Protein AF-N0BM69-F1 (afdb_monomer_lite)

Structure (mmCIF, N/CA/C/O backbone):
data_AF-N0BM69-F1
#
_entry.id   AF-N0BM69-F1
#
loop_
_atom_site.group_PDB
_atom_site.id
_atom_site.type_symbol
_atom_site.label_atom_id
_atom_site.label_alt_id
_atom_site.label_comp_id
_atom_site.label_asym_id
_atom_site.label_entity_id
_atom_site.label_seq_id
_atom_site.pdbx_PDB_ins_code
_atom_site.Cartn_x
_atom_site.Cartn_y
_atom_site.Cartn_z
_atom_site.occupancy
_atom_site.B_iso_or_equiv
_atom_site.auth_seq_id
_atom_site.auth_comp_id
_atom_site.auth_asym_id
_atom_site.auth_atom_id
_atom_site.pdbx_PDB_model_num
ATOM 1 N N . MET A 1 1 ? -22.302 16.082 3.461 1.00 46.28 1 MET A N 1
ATOM 2 C CA . MET A 1 1 ? -21.601 15.287 2.424 1.00 46.28 1 MET A CA 1
ATOM 3 C C . MET A 1 1 ? -20.296 15.949 1.950 1.00 46.28 1 MET A C 1
ATOM 5 O O . MET A 1 1 ? -19.268 15.285 1.960 1.00 46.28 1 MET A O 1
ATOM 9 N N . LEU A 1 2 ? -20.286 17.261 1.662 1.00 47.53 2 LEU A N 1
ATOM 10 C CA . LEU A 1 2 ? -19.104 18.017 1.189 1.00 47.53 2 LEU A CA 1
ATOM 11 C C . LEU A 1 2 ? -17.868 17.992 2.121 1.00 47.53 2 LEU A C 1
ATOM 13 O O . LEU A 1 2 ? -16.747 17.863 1.638 1.00 47.53 2 LEU A O 1
ATOM 17 N N . LYS A 1 3 ? -18.047 18.055 3.452 1.00 60.53 3 LYS A N 1
ATOM 18 C CA . LYS A 1 3 ? -16.919 18.033 4.413 1.00 60.53 3 LYS A CA 1
ATOM 19 C C . LYS A 1 3 ? -16.132 16.711 4.390 1.00 60.53 3 LYS A C 1
ATOM 21 O O . LYS A 1 3 ? -14.908 16.740 4.411 1.00 60.53 3 LYS A O 1
ATOM 26 N N . LYS A 1 4 ? -16.820 15.566 4.269 1.00 63.66 4 LYS A N 1
ATOM 27 C CA . LYS A 1 4 ? -16.186 14.232 4.239 1.00 63.66 4 LYS A CA 1
ATOM 28 C C . LYS A 1 4 ? -15.329 14.035 2.986 1.00 63.66 4 LYS A C 1
ATOM 30 O O . LYS A 1 4 ? -14.201 13.573 3.086 1.00 63.66 4 LYS A O 1
ATOM 35 N N . HIS A 1 5 ? -15.830 14.478 1.832 1.00 68.31 5 HIS A N 1
ATOM 36 C CA . HIS A 1 5 ? -15.100 14.409 0.563 1.00 68.31 5 HIS A CA 1
ATOM 37 C C . HIS A 1 5 ? -13.816 15.260 0.579 1.00 68.31 5 HIS A C 1
ATOM 39 O O . HIS A 1 5 ? -12.795 14.880 0.011 1.00 68.31 5 HIS A O 1
ATOM 45 N N . ARG A 1 6 ? -13.838 16.396 1.290 1.00 80.19 6 ARG A N 1
ATOM 46 C CA . ARG A 1 6 ? -12.665 17.266 1.450 1.00 80.19 6 ARG A CA 1
ATOM 47 C C . ARG A 1 6 ? -11.566 16.623 2.306 1.00 80.19 6 ARG A C 1
ATOM 49 O O . ARG A 1 6 ? -10.395 16.819 2.001 1.00 80.19 6 ARG A O 1
ATOM 56 N N . ILE A 1 7 ? -11.932 15.844 3.330 1.00 84.62 7 ILE A N 1
ATOM 57 C CA . ILE A 1 7 ? -10.971 15.129 4.191 1.00 84.62 7 ILE A CA 1
ATOM 58 C C . ILE A 1 7 ? -10.270 14.026 3.401 1.00 84.62 7 ILE A C 1
ATOM 60 O O . ILE A 1 7 ? -9.046 14.012 3.343 1.00 84.62 7 ILE A O 1
ATOM 64 N N . THR A 1 8 ? -11.024 13.141 2.744 1.00 84.56 8 THR A N 1
ATOM 65 C CA . THR A 1 8 ? -10.442 11.999 2.016 1.00 84.56 8 THR A CA 1
ATOM 66 C C . THR A 1 8 ? -9.520 12.456 0.893 1.00 84.56 8 THR A C 1
ATOM 68 O O . THR A 1 8 ? -8.449 11.889 0.710 1.00 84.56 8 THR A O 1
ATOM 71 N N . ARG A 1 9 ? -9.882 13.543 0.202 1.00 87.38 9 ARG A N 1
ATOM 72 C CA . ARG A 1 9 ? -9.030 14.153 -0.823 1.00 87.38 9 ARG A CA 1
ATOM 73 C C . ARG A 1 9 ? -7.766 14.777 -0.233 1.00 87.38 9 ARG A C 1
ATOM 75 O O . ARG A 1 9 ? -6.693 14.665 -0.821 1.00 87.38 9 ARG A O 1
ATOM 82 N N . ARG A 1 10 ? -7.862 15.425 0.937 1.00 90.38 10 ARG A N 1
ATO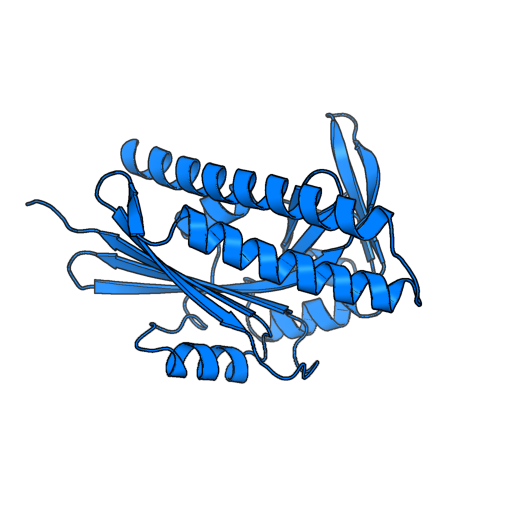M 83 C CA . ARG A 1 10 ? -6.687 15.977 1.628 1.00 90.38 10 ARG A CA 1
ATOM 84 C C . ARG A 1 10 ? -5.745 14.866 2.083 1.00 90.38 10 ARG A C 1
ATOM 86 O O . ARG A 1 10 ? -4.549 14.997 1.867 1.00 90.38 10 ARG A O 1
ATOM 93 N N . LEU A 1 11 ? -6.275 13.772 2.624 1.00 89.19 11 LEU A N 1
ATOM 94 C CA . LEU A 1 11 ? -5.491 12.590 2.989 1.00 89.19 11 LEU A CA 1
ATOM 95 C C . LEU A 1 11 ? -4.804 11.967 1.771 1.00 89.19 11 LEU A C 1
ATOM 97 O O . LEU A 1 11 ? -3.596 11.757 1.802 1.00 89.19 11 LEU A O 1
ATOM 101 N N . GLY A 1 12 ? -5.538 11.760 0.673 1.00 88.81 12 GLY A N 1
ATOM 102 C CA . GLY A 1 12 ? -4.952 11.296 -0.587 1.00 88.81 12 GLY A CA 1
ATOM 103 C C . GLY A 1 12 ? -3.841 12.225 -1.090 1.00 88.81 12 GLY A C 1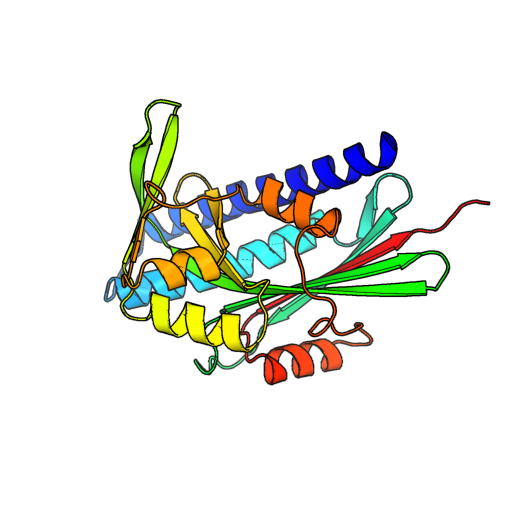
ATOM 104 O O . GLY A 1 12 ? -2.809 11.758 -1.562 1.00 88.81 12 GLY A O 1
ATOM 105 N N . THR A 1 13 ? -3.996 13.540 -0.905 1.00 92.38 13 THR A N 1
ATOM 106 C CA . THR A 1 13 ? -2.950 14.527 -1.226 1.00 92.38 13 THR A CA 1
ATOM 107 C C . THR A 1 13 ? -1.709 14.358 -0.344 1.00 92.38 13 THR A C 1
ATOM 109 O O . THR A 1 13 ? -0.608 14.281 -0.877 1.00 92.38 13 THR A O 1
ATOM 112 N N . ILE A 1 14 ? -1.882 14.249 0.979 1.00 91.88 14 ILE A N 1
ATOM 113 C CA . ILE A 1 14 ? -0.779 14.070 1.941 1.00 91.88 14 ILE A CA 1
ATOM 114 C C . ILE A 1 14 ? 0.024 12.808 1.614 1.00 91.88 14 ILE A C 1
ATOM 116 O O . ILE A 1 14 ? 1.254 12.842 1.582 1.00 91.88 14 ILE A O 1
ATOM 120 N N . VAL A 1 15 ? -0.675 11.704 1.344 1.00 91.19 15 VAL A N 1
ATOM 121 C CA . VAL A 1 15 ? -0.053 10.413 1.037 1.00 91.19 15 VAL A CA 1
ATOM 122 C C . VAL A 1 15 ? 0.638 10.433 -0.332 1.00 91.19 15 VAL A C 1
ATOM 124 O O . VAL A 1 15 ? 1.730 9.884 -0.475 1.00 91.19 15 VAL A O 1
ATOM 127 N N . ARG A 1 16 ? 0.065 11.120 -1.330 1.00 92.50 16 ARG A N 1
ATOM 128 C CA . ARG A 1 16 ? 0.725 11.340 -2.625 1.00 92.50 16 ARG A CA 1
ATOM 129 C C . ARG A 1 16 ? 2.036 12.106 -2.462 1.00 92.50 16 ARG A C 1
ATOM 131 O O . ARG A 1 16 ? 3.065 11.632 -2.928 1.00 92.50 16 ARG A O 1
ATOM 138 N N . GLU A 1 17 ? 2.009 13.241 -1.772 1.00 92.69 17 GLU A N 1
ATOM 139 C CA . GLU A 1 17 ? 3.206 14.061 -1.542 1.00 92.69 17 GLU A CA 1
ATOM 140 C C . GLU A 1 17 ? 4.287 13.281 -0.773 1.00 92.69 17 GLU A C 1
ATOM 142 O O . GLU A 1 17 ? 5.467 13.387 -1.098 1.00 92.69 17 GLU A O 1
ATOM 147 N N . ALA A 1 18 ? 3.892 12.452 0.203 1.00 91.31 18 ALA A N 1
ATOM 148 C CA . ALA A 1 18 ? 4.805 11.544 0.900 1.00 91.31 18 ALA A CA 1
ATOM 149 C C . ALA A 1 18 ? 5.485 10.569 -0.076 1.00 91.31 18 ALA A C 1
ATOM 151 O O . ALA A 1 18 ? 6.696 10.362 -0.019 1.00 91.31 18 ALA A O 1
ATOM 152 N N . SER A 1 19 ? 4.707 9.988 -0.995 1.00 90.19 19 SER A N 1
ATOM 153 C CA . SER A 1 19 ? 5.227 9.034 -1.975 1.00 90.19 19 SER A CA 1
ATOM 154 C C . SER A 1 19 ? 6.179 9.663 -2.987 1.00 90.19 19 SER A C 1
ATOM 156 O O . SER A 1 19 ? 7.220 9.077 -3.272 1.00 90.19 19 SER A O 1
ATOM 158 N N . GLU A 1 20 ? 5.860 10.854 -3.493 1.00 89.75 20 GLU A N 1
ATOM 159 C CA . GLU A 1 20 ? 6.697 11.581 -4.452 1.00 89.75 20 GLU A CA 1
ATOM 160 C C . GLU A 1 20 ? 8.051 11.942 -3.823 1.00 89.75 20 GLU A C 1
ATOM 162 O O . GLU A 1 20 ? 9.095 11.689 -4.426 1.00 89.75 20 GLU A O 1
ATOM 167 N N . GLU A 1 21 ? 8.047 12.437 -2.579 1.00 90.12 21 GLU A N 1
ATOM 168 C CA . GLU A 1 21 ? 9.273 12.769 -1.844 1.00 90.12 21 GLU A CA 1
ATOM 169 C C . GLU A 1 21 ? 10.158 11.535 -1.615 1.00 90.12 21 GLU A C 1
ATOM 171 O O . GLU A 1 21 ? 11.357 11.565 -1.904 1.00 90.12 21 GLU A O 1
ATOM 176 N N . VAL A 1 22 ? 9.581 10.436 -1.115 1.00 91.06 22 VAL A N 1
ATOM 177 C CA . VAL A 1 22 ? 10.335 9.213 -0.794 1.00 91.06 22 VAL A CA 1
ATOM 178 C C . VAL A 1 22 ? 10.926 8.587 -2.046 1.00 91.06 22 VAL A C 1
ATOM 180 O O . VAL A 1 22 ? 12.111 8.258 -2.069 1.00 91.06 22 VAL A O 1
ATOM 183 N N . VAL A 1 23 ? 10.118 8.429 -3.092 1.00 86.12 23 VAL A N 1
ATOM 184 C CA . VAL A 1 23 ? 10.558 7.809 -4.342 1.00 86.12 23 VAL A CA 1
ATOM 185 C C . VAL A 1 23 ? 11.695 8.609 -4.964 1.00 86.12 23 VAL A C 1
ATOM 187 O O . VAL A 1 23 ? 12.718 8.022 -5.319 1.00 86.12 23 VAL A O 1
ATOM 190 N N . GLN A 1 24 ? 11.564 9.935 -5.041 1.00 84.06 24 GLN A N 1
ATOM 191 C CA . GLN A 1 24 ? 12.615 10.788 -5.590 1.00 84.06 24 GLN A CA 1
ATOM 192 C C . GLN A 1 24 ? 13.905 10.671 -4.767 1.00 84.06 24 GLN A C 1
ATOM 194 O O . GLN A 1 24 ? 14.970 10.396 -5.323 1.00 84.06 24 GLN A O 1
ATOM 199 N N . ARG A 1 25 ? 13.799 10.783 -3.436 1.00 88.38 25 ARG A N 1
ATOM 200 C CA . ARG A 1 25 ? 14.937 10.699 -2.509 1.00 88.38 25 ARG A CA 1
ATOM 201 C C . ARG A 1 25 ? 15.691 9.376 -2.632 1.00 88.38 25 ARG A C 1
ATOM 203 O O . ARG A 1 25 ? 16.915 9.376 -2.733 1.00 88.38 25 ARG A O 1
ATOM 210 N N . ILE A 1 26 ? 14.979 8.249 -2.626 1.00 86.25 26 ILE A N 1
ATOM 211 C CA . ILE A 1 26 ? 15.604 6.921 -2.649 1.00 86.25 26 ILE A CA 1
ATOM 212 C C . ILE A 1 26 ? 16.182 6.605 -4.028 1.00 86.25 26 ILE A C 1
ATOM 214 O O . ILE A 1 26 ? 17.310 6.121 -4.116 1.00 86.25 26 ILE A O 1
ATOM 218 N N . LEU A 1 27 ? 15.476 6.926 -5.114 1.00 76.88 27 LEU A N 1
ATOM 219 C CA . LEU A 1 27 ? 16.011 6.697 -6.456 1.00 76.88 27 LEU A CA 1
ATOM 220 C C . LEU A 1 27 ? 17.274 7.526 -6.722 1.00 76.88 27 LEU A C 1
ATOM 222 O O . LEU A 1 27 ? 18.186 7.030 -7.381 1.00 76.88 27 LEU A O 1
ATOM 226 N N . ASP A 1 28 ? 17.369 8.745 -6.190 1.00 78.38 28 ASP A N 1
ATOM 227 C CA . ASP A 1 28 ? 18.571 9.571 -6.333 1.00 78.38 28 ASP A CA 1
ATOM 228 C C . ASP A 1 28 ? 19.767 9.022 -5.544 1.00 78.38 28 ASP A C 1
ATOM 230 O O . ASP A 1 28 ? 20.882 9.015 -6.066 1.00 78.38 28 ASP A O 1
ATOM 234 N N . ILE A 1 29 ? 19.543 8.467 -4.348 1.00 79.69 29 ILE A N 1
ATOM 235 C CA . ILE A 1 29 ? 20.586 7.763 -3.579 1.00 79.69 29 ILE A CA 1
ATOM 236 C C . ILE A 1 29 ? 21.101 6.544 -4.359 1.00 79.69 29 ILE A C 1
ATOM 238 O O . ILE A 1 29 ? 22.309 6.303 -4.436 1.00 79.69 29 ILE A O 1
ATOM 242 N N . TYR A 1 30 ? 20.193 5.783 -4.973 1.00 73.81 30 TYR A N 1
ATOM 243 C CA . TYR A 1 30 ? 20.546 4.547 -5.665 1.00 73.81 30 TYR A CA 1
ATOM 244 C C . TYR A 1 30 ? 21.188 4.764 -7.038 1.00 73.81 30 TYR A C 1
ATOM 246 O O . TYR A 1 30 ? 22.002 3.934 -7.437 1.00 73.81 30 TYR A O 1
ATOM 254 N N . LYS A 1 31 ? 20.950 5.890 -7.728 1.00 65.81 31 LYS A N 1
ATOM 255 C CA . LYS A 1 31 ? 21.662 6.239 -8.979 1.00 65.81 31 LYS A CA 1
ATOM 256 C C . LYS A 1 31 ? 23.193 6.268 -8.830 1.00 65.81 31 LYS A C 1
ATOM 258 O O . LYS A 1 31 ? 23.885 6.157 -9.837 1.00 65.81 31 LYS A O 1
ATOM 263 N N . GLY A 1 32 ? 23.722 6.388 -7.608 1.00 54.72 32 GLY A N 1
ATOM 264 C CA . GLY A 1 32 ? 25.162 6.442 -7.341 1.00 54.72 32 GLY A CA 1
ATOM 265 C C . GLY A 1 32 ? 25.854 5.120 -6.972 1.00 54.72 32 GLY A C 1
ATOM 266 O O . GLY A 1 32 ? 27.079 5.099 -6.978 1.00 54.72 32 GLY A O 1
ATOM 267 N N . ASN A 1 33 ? 25.133 4.035 -6.636 1.00 52.69 33 ASN A N 1
ATOM 268 C CA . ASN A 1 33 ? 25.721 2.916 -5.863 1.00 52.69 33 ASN A CA 1
ATOM 269 C C . ASN A 1 33 ? 25.278 1.485 -6.250 1.00 52.69 33 ASN A C 1
ATOM 271 O O . ASN A 1 33 ? 25.363 0.563 -5.439 1.00 52.69 33 ASN A O 1
ATOM 275 N N . ILE A 1 34 ? 24.832 1.240 -7.483 1.00 53.09 34 ILE A N 1
ATOM 276 C CA . ILE A 1 34 ? 24.290 -0.081 -7.848 1.00 53.09 34 ILE A CA 1
ATOM 277 C C . ILE A 1 34 ? 25.402 -1.121 -8.102 1.00 53.09 34 ILE A C 1
ATOM 279 O O . ILE A 1 34 ? 26.142 -1.027 -9.081 1.00 53.09 34 ILE A O 1
ATOM 283 N N . ARG A 1 35 ? 25.488 -2.159 -7.254 1.00 50.12 35 ARG A N 1
ATOM 284 C CA . ARG A 1 35 ? 26.274 -3.391 -7.484 1.00 50.12 35 ARG A CA 1
ATOM 285 C C . ARG A 1 35 ? 25.429 -4.623 -7.140 1.00 50.12 35 ARG A C 1
ATOM 287 O O . ARG A 1 35 ? 24.952 -4.730 -6.018 1.00 50.12 35 ARG A O 1
ATOM 294 N N . GLY A 1 36 ? 25.262 -5.560 -8.077 1.00 59.12 36 GLY A N 1
ATOM 295 C CA . GLY A 1 36 ? 24.480 -6.791 -7.875 1.00 59.12 36 GLY A CA 1
ATOM 296 C C . GLY A 1 36 ? 23.757 -7.264 -9.142 1.00 59.12 36 GLY A C 1
ATOM 297 O O . GLY A 1 36 ? 23.893 -6.648 -10.198 1.00 59.12 36 GLY A O 1
ATOM 298 N N . ARG A 1 37 ? 22.988 -8.359 -9.045 1.00 58.56 37 ARG A N 1
ATOM 299 C CA . ARG A 1 37 ? 22.055 -8.778 -10.107 1.00 58.56 37 ARG A CA 1
ATOM 300 C C . ARG A 1 37 ? 20.818 -7.884 -10.080 1.00 58.56 37 ARG A C 1
ATOM 302 O O . ARG A 1 37 ? 20.330 -7.554 -9.003 1.00 58.56 37 ARG A O 1
ATOM 309 N N . GLU A 1 38 ? 20.307 -7.522 -11.253 1.00 64.56 38 GLU A N 1
ATOM 310 C CA . GLU A 1 38 ? 19.189 -6.577 -11.412 1.00 64.56 38 GLU A CA 1
ATOM 311 C C . GLU A 1 38 ? 17.957 -6.963 -10.574 1.00 64.56 38 GLU A C 1
ATOM 313 O O . GLU A 1 38 ? 17.371 -6.100 -9.923 1.00 64.56 38 GLU A O 1
ATOM 318 N N . GLU A 1 39 ? 17.620 -8.256 -10.501 1.00 65.31 39 GLU A N 1
ATOM 319 C CA . GLU A 1 39 ? 16.512 -8.771 -9.676 1.00 65.31 39 GLU A CA 1
ATOM 320 C C . GLU A 1 39 ? 16.720 -8.500 -8.172 1.00 65.31 39 GLU A C 1
ATOM 322 O O . GLU A 1 39 ? 15.800 -8.047 -7.489 1.00 65.31 39 GLU A O 1
ATOM 327 N N . ASP A 1 40 ? 17.934 -8.728 -7.660 1.00 66.81 40 ASP A N 1
ATOM 328 C CA . ASP A 1 40 ? 18.264 -8.565 -6.238 1.00 66.81 40 ASP A CA 1
ATOM 329 C C . ASP A 1 40 ? 18.263 -7.079 -5.840 1.00 66.81 40 ASP A C 1
ATOM 331 O O . ASP A 1 40 ? 17.725 -6.705 -4.797 1.00 66.81 40 ASP A O 1
ATOM 335 N N . ILE A 1 41 ? 18.795 -6.216 -6.712 1.00 71.44 41 ILE A N 1
ATOM 336 C CA . ILE A 1 41 ? 18.785 -4.756 -6.536 1.00 71.44 41 ILE A CA 1
ATOM 337 C C . ILE A 1 41 ? 17.351 -4.225 -6.542 1.00 71.44 41 ILE A C 1
ATOM 339 O O . ILE A 1 41 ? 16.991 -3.403 -5.704 1.00 71.44 41 ILE A O 1
ATOM 343 N N . THR A 1 42 ? 16.522 -4.700 -7.472 1.00 79.44 42 THR A N 1
ATOM 344 C CA . THR A 1 42 ? 15.120 -4.282 -7.614 1.00 79.44 42 THR A CA 1
ATOM 345 C C . THR A 1 42 ? 14.312 -4.656 -6.372 1.00 79.44 42 THR A C 1
ATOM 347 O O . THR A 1 42 ? 13.526 -3.843 -5.885 1.00 79.44 42 THR A O 1
ATOM 350 N N . ALA A 1 43 ? 14.532 -5.852 -5.819 1.00 79.25 43 ALA A N 1
ATOM 351 C CA . ALA A 1 43 ? 13.877 -6.294 -4.590 1.00 79.25 43 ALA A CA 1
ATOM 352 C C . ALA A 1 43 ? 14.308 -5.463 -3.369 1.00 79.25 43 ALA A C 1
ATOM 354 O O . ALA A 1 43 ? 13.453 -4.987 -2.622 1.00 79.25 43 ALA A O 1
ATOM 355 N N . GLN A 1 44 ? 15.614 -5.233 -3.195 1.00 81.00 44 GLN A N 1
ATOM 356 C CA . GLN A 1 44 ? 16.137 -4.391 -2.112 1.00 81.00 44 GLN A CA 1
ATOM 357 C C . GLN A 1 44 ? 15.605 -2.960 -2.208 1.00 81.00 44 GLN A C 1
ATOM 359 O O . GLN A 1 44 ? 15.078 -2.430 -1.235 1.00 81.00 44 GLN A O 1
ATOM 364 N N . LEU A 1 45 ? 15.659 -2.365 -3.400 1.00 85.12 45 LEU A N 1
ATOM 365 C CA . LEU A 1 45 ? 15.143 -1.025 -3.656 1.00 85.12 45 LEU A CA 1
ATOM 366 C C . LEU A 1 45 ? 13.638 -0.929 -3.372 1.00 85.12 45 LEU A C 1
ATOM 368 O O . LEU A 1 45 ? 13.191 0.038 -2.760 1.00 85.12 45 LEU A O 1
ATOM 372 N N . GLY A 1 46 ? 12.855 -1.934 -3.772 1.00 86.25 46 GLY A N 1
ATOM 373 C CA . GLY A 1 46 ? 11.431 -2.007 -3.447 1.00 86.25 46 GLY A CA 1
ATOM 374 C C . GLY A 1 46 ? 11.176 -2.039 -1.938 1.00 86.25 46 GLY A C 1
ATOM 375 O O . GLY A 1 46 ? 10.325 -1.302 -1.438 1.00 86.25 46 GLY A O 1
ATOM 376 N N . SER A 1 47 ? 11.948 -2.835 -1.197 1.00 87.50 47 SER A N 1
ATOM 377 C CA . SER A 1 47 ? 11.860 -2.905 0.267 1.00 87.50 47 SER A CA 1
ATOM 378 C C . SER A 1 47 ? 12.197 -1.560 0.922 1.00 87.50 47 SER A C 1
ATOM 380 O O . SER A 1 47 ? 11.409 -1.050 1.717 1.00 87.50 47 SER A O 1
ATOM 382 N N . GLU A 1 48 ? 13.301 -0.923 0.518 1.00 88.88 48 GLU A N 1
ATOM 383 C CA . GLU A 1 48 ? 13.726 0.388 1.032 1.00 88.88 48 GLU A CA 1
ATOM 384 C C . GLU A 1 48 ? 12.692 1.486 0.756 1.00 88.88 48 GLU A C 1
ATOM 386 O O . GLU A 1 48 ? 12.324 2.236 1.663 1.00 88.88 48 GLU A O 1
ATOM 391 N N . ILE A 1 49 ? 12.154 1.554 -0.469 1.00 90.88 49 ILE A N 1
ATOM 392 C CA . ILE A 1 49 ? 11.074 2.496 -0.800 1.00 90.88 49 ILE A CA 1
ATOM 393 C C . ILE A 1 49 ? 9.859 2.235 0.095 1.00 90.88 49 ILE A C 1
ATOM 395 O O . ILE A 1 49 ? 9.305 3.185 0.641 1.00 90.88 49 ILE A O 1
ATOM 399 N N . THR A 1 50 ? 9.465 0.973 0.288 1.00 92.06 50 THR A N 1
ATOM 400 C CA . THR A 1 50 ? 8.314 0.609 1.134 1.00 92.06 50 THR A CA 1
ATOM 401 C C . THR A 1 50 ? 8.504 1.082 2.574 1.00 92.06 50 THR A C 1
ATOM 403 O O . THR A 1 50 ? 7.601 1.696 3.139 1.00 92.06 50 THR A O 1
ATOM 406 N N . ILE A 1 51 ? 9.676 0.825 3.163 1.00 90.94 51 ILE A N 1
ATOM 407 C CA . ILE A 1 51 ? 10.001 1.198 4.547 1.00 90.94 51 ILE A CA 1
ATOM 408 C C . ILE A 1 51 ? 9.944 2.717 4.711 1.00 90.94 51 ILE A C 1
ATOM 410 O O . ILE A 1 51 ? 9.232 3.227 5.576 1.00 90.94 51 ILE A O 1
ATOM 414 N N . HIS A 1 52 ? 10.630 3.453 3.842 1.00 92.50 52 HIS A N 1
ATOM 415 C CA . HIS A 1 52 ? 10.640 4.909 3.927 1.00 92.50 52 HIS A CA 1
ATOM 416 C C . HIS A 1 52 ? 9.276 5.530 3.621 1.00 92.50 52 HIS A C 1
ATOM 418 O O . HIS A 1 52 ? 8.939 6.571 4.181 1.00 92.50 52 HIS A O 1
ATOM 424 N N . LEU A 1 53 ? 8.470 4.892 2.772 1.00 94.25 53 LEU A N 1
ATOM 425 C CA . LEU A 1 53 ? 7.115 5.331 2.466 1.00 94.25 53 LEU A CA 1
ATOM 426 C C . LEU A 1 53 ? 6.212 5.241 3.695 1.00 94.25 53 LEU A C 1
ATOM 428 O O . LEU A 1 53 ? 5.539 6.216 4.023 1.00 94.25 53 LEU A O 1
ATOM 432 N N . ILE A 1 54 ? 6.199 4.101 4.394 1.00 94.00 54 ILE A N 1
ATOM 433 C CA . ILE A 1 54 ? 5.356 3.943 5.589 1.00 94.00 54 ILE A CA 1
ATOM 434 C C . ILE A 1 54 ? 5.815 4.857 6.732 1.00 94.00 54 ILE A C 1
ATOM 436 O O . ILE A 1 54 ? 4.977 5.365 7.478 1.00 94.00 54 ILE A O 1
ATOM 440 N N . GLU A 1 55 ? 7.120 5.112 6.847 1.00 94.38 55 GLU A N 1
ATOM 441 C CA . GLU A 1 55 ? 7.682 6.066 7.806 1.00 94.38 55 GLU A CA 1
ATOM 442 C C . GLU A 1 55 ? 7.268 7.504 7.487 1.00 94.38 55 GLU A C 1
ATOM 444 O O . GLU A 1 55 ? 6.850 8.230 8.388 1.00 94.38 55 GLU A O 1
ATOM 449 N N . GLU A 1 56 ? 7.323 7.913 6.217 1.00 95.50 56 GLU A N 1
ATOM 450 C CA . GLU A 1 56 ? 6.933 9.266 5.809 1.00 95.50 56 GLU A CA 1
ATOM 451 C C . GLU A 1 56 ? 5.416 9.477 5.934 1.00 95.50 56 GLU A C 1
ATOM 453 O O . GLU A 1 56 ? 4.979 10.531 6.394 1.00 95.50 56 GLU A O 1
ATOM 458 N N . ILE A 1 57 ? 4.600 8.462 5.621 1.00 95.50 57 ILE A N 1
ATOM 459 C CA . ILE A 1 57 ? 3.152 8.499 5.881 1.00 95.50 57 ILE A CA 1
ATOM 460 C C . ILE A 1 57 ? 2.888 8.649 7.382 1.00 95.50 57 ILE A C 1
ATOM 462 O O . ILE A 1 57 ? 2.096 9.508 7.769 1.00 95.50 57 ILE A O 1
ATOM 466 N N . LYS A 1 58 ? 3.558 7.858 8.234 1.00 95.56 58 LYS A N 1
ATOM 467 C CA . LYS A 1 58 ? 3.442 7.987 9.694 1.00 95.56 58 LYS A CA 1
ATOM 468 C C . LYS A 1 58 ? 3.824 9.393 10.141 1.00 95.56 58 LYS A C 1
ATOM 470 O O . LYS A 1 58 ? 3.033 10.039 10.810 1.00 95.56 58 LYS A O 1
ATOM 475 N N . LYS A 1 59 ? 4.981 9.902 9.725 1.00 96.06 59 LYS A N 1
ATOM 476 C CA . LYS A 1 59 ? 5.457 11.248 10.079 1.00 96.06 59 LYS A CA 1
ATOM 477 C C . LYS A 1 59 ? 4.463 12.355 9.715 1.00 96.06 59 LYS A C 1
ATOM 479 O O . LYS A 1 59 ? 4.383 13.343 10.433 1.00 96.06 59 LYS A O 1
ATOM 484 N N . ARG A 1 60 ? 3.730 12.205 8.609 1.00 95.19 60 ARG A N 1
ATOM 485 C CA . ARG A 1 60 ? 2.789 13.217 8.104 1.00 95.19 60 ARG A CA 1
ATOM 486 C C . ARG A 1 60 ? 1.358 13.081 8.619 1.00 95.19 60 ARG A C 1
ATOM 488 O O . ARG A 1 60 ? 0.581 14.001 8.397 1.00 95.19 60 ARG A O 1
ATOM 495 N N . LEU A 1 61 ? 0.982 11.947 9.208 1.00 94.31 61 LEU A N 1
ATOM 496 C CA . LEU A 1 61 ? -0.393 11.683 9.653 1.00 94.31 61 LEU A CA 1
ATOM 497 C C . LEU A 1 61 ? -0.512 11.389 11.152 1.00 94.31 61 LEU A C 1
ATOM 499 O O . LEU A 1 61 ? -1.592 11.562 11.706 1.00 94.31 61 LEU A O 1
ATOM 503 N N . ASP A 1 62 ? 0.539 10.907 11.812 1.00 96.19 62 ASP A N 1
ATOM 504 C CA . ASP A 1 62 ? 0.484 10.535 13.227 1.00 96.19 62 ASP A CA 1
ATOM 505 C C . ASP A 1 62 ? 0.287 11.773 14.110 1.00 96.19 62 ASP A C 1
ATOM 507 O O . ASP A 1 62 ? 1.104 12.691 14.104 1.00 96.19 62 ASP A O 1
ATOM 511 N N . GLY A 1 63 ? -0.809 11.802 14.865 1.00 93.44 63 GLY A N 1
ATOM 512 C CA . GLY A 1 63 ? -1.203 12.934 15.699 1.00 93.44 63 GLY A CA 1
ATOM 513 C C . GLY A 1 63 ? -1.943 14.052 14.959 1.00 93.44 63 GLY A C 1
ATOM 514 O O . GLY A 1 63 ? -2.425 14.969 15.622 1.00 93.44 63 GLY A O 1
ATOM 515 N N . GLU A 1 64 ? -2.083 13.978 13.633 1.00 93.88 64 GLU A N 1
ATOM 516 C CA . GLU A 1 64 ? -2.795 14.996 12.857 1.00 93.88 64 GLU A CA 1
ATOM 517 C C . GLU A 1 64 ? -4.297 14.995 13.153 1.00 93.88 64 GLU A C 1
ATOM 519 O O . GLU A 1 64 ? -4.927 13.948 13.338 1.00 93.88 64 GLU A O 1
ATOM 524 N N . GLU A 1 65 ? -4.895 16.185 13.126 1.00 92.38 65 GLU A N 1
ATOM 525 C CA . GLU A 1 65 ? -6.336 16.364 13.259 1.00 92.38 65 GLU A CA 1
ATOM 526 C C . GLU A 1 65 ? -6.896 17.134 12.063 1.00 92.38 65 GLU A C 1
ATOM 528 O O . GLU A 1 65 ? -6.570 18.296 11.822 1.00 92.38 65 GLU A O 1
ATOM 533 N N . LEU A 1 66 ? -7.784 16.490 11.304 1.00 89.75 66 LEU A N 1
ATOM 534 C CA . LEU A 1 66 ? -8.394 17.073 10.112 1.00 89.75 66 LEU A CA 1
ATOM 535 C C . LEU A 1 66 ? -9.914 17.078 10.251 1.00 89.75 66 LEU A C 1
ATOM 537 O O . LEU A 1 66 ? -10.564 16.040 10.140 1.00 89.75 66 LEU A O 1
ATOM 541 N N . ASN A 1 67 ? -10.493 18.272 10.423 1.00 85.44 67 ASN A N 1
ATOM 542 C CA . ASN A 1 67 ? -11.943 18.483 10.528 1.00 85.44 67 ASN A CA 1
ATOM 543 C C . ASN A 1 67 ? -12.619 17.567 11.578 1.00 85.44 67 ASN A C 1
ATOM 545 O O . ASN A 1 67 ? -13.647 16.953 11.277 1.00 85.44 67 ASN A O 1
ATOM 549 N N . GLY A 1 68 ? -12.036 17.458 12.777 1.00 86.81 68 GLY A N 1
ATOM 550 C CA . GLY A 1 68 ? -12.563 16.640 13.881 1.00 86.81 68 GLY A CA 1
ATOM 551 C C . GLY A 1 68 ? -12.272 15.138 13.765 1.00 86.81 68 GLY A C 1
ATOM 552 O O . GLY A 1 68 ? -12.835 14.335 14.511 1.00 86.81 68 GLY A O 1
ATOM 553 N N . VAL A 1 69 ? -11.418 14.737 12.817 1.00 90.69 69 VAL A N 1
ATOM 554 C CA . VAL A 1 69 ? -10.886 13.374 12.724 1.00 90.69 69 VAL A CA 1
ATOM 555 C C . VAL A 1 69 ? -9.436 13.393 13.173 1.00 90.69 69 VAL A C 1
ATOM 557 O O . VAL A 1 69 ? -8.599 13.990 12.497 1.00 90.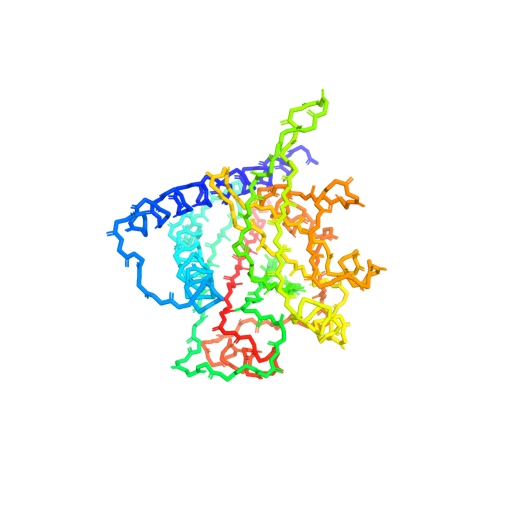69 69 VAL A O 1
ATOM 560 N N . LYS A 1 70 ? -9.146 12.729 14.292 1.00 94.12 70 LYS A N 1
ATOM 561 C CA . LYS A 1 70 ? -7.781 12.528 14.777 1.00 94.12 70 LYS A CA 1
ATOM 562 C C . LYS A 1 70 ? -7.197 11.254 14.177 1.00 94.12 70 LYS A C 1
ATOM 564 O O . LYS A 1 70 ? -7.861 10.214 14.199 1.00 94.12 70 LYS A O 1
ATOM 569 N N . PHE A 1 71 ? -5.966 11.329 13.693 1.00 94.81 71 PHE A N 1
ATOM 570 C CA . PHE A 1 71 ? -5.227 10.196 13.155 1.00 94.81 71 PHE A CA 1
ATOM 571 C C . PHE A 1 71 ? -4.117 9.772 14.119 1.00 94.81 71 PHE A C 1
ATOM 573 O O . PHE A 1 71 ? -3.340 10.597 14.585 1.00 94.81 71 PHE A O 1
ATOM 580 N N . ASP A 1 72 ? -4.041 8.479 14.417 1.00 95.50 72 ASP A N 1
ATOM 581 C CA . ASP A 1 72 ? -2.901 7.858 15.095 1.00 95.50 72 ASP A CA 1
ATOM 582 C C . ASP A 1 72 ? -2.355 6.765 14.164 1.00 95.50 72 ASP A C 1
ATOM 584 O O . ASP A 1 72 ? -3.119 5.933 13.661 1.00 95.50 72 ASP A O 1
ATOM 588 N N . VAL A 1 73 ? -1.051 6.766 13.888 1.00 95.12 73 VAL A N 1
ATOM 589 C CA . VAL A 1 73 ? -0.435 5.868 12.899 1.00 95.12 73 VAL A CA 1
ATOM 590 C C . VAL A 1 73 ? 0.637 5.004 13.546 1.00 95.12 73 VAL A C 1
ATOM 592 O O . VAL A 1 73 ? 1.586 5.488 14.160 1.00 95.12 73 VAL A O 1
ATOM 595 N N . TYR A 1 74 ? 0.540 3.695 13.350 1.00 93.81 74 TYR A N 1
ATOM 596 C CA . TYR A 1 74 ? 1.493 2.713 13.858 1.00 93.81 74 TYR A CA 1
ATOM 597 C C . TYR A 1 74 ? 2.089 1.924 12.699 1.00 93.81 74 TYR A C 1
ATOM 599 O O . TYR A 1 74 ? 1.424 1.658 11.700 1.00 93.81 74 TYR A O 1
ATOM 607 N N . THR A 1 75 ? 3.353 1.540 12.831 1.00 92.50 75 THR A N 1
ATOM 608 C CA . THR A 1 75 ? 4.042 0.721 11.835 1.00 92.50 75 THR A CA 1
ATOM 609 C C . THR A 1 75 ? 4.653 -0.502 12.499 1.00 92.50 75 THR A C 1
ATOM 611 O O . THR A 1 75 ? 5.060 -0.466 13.662 1.00 92.50 75 THR A O 1
ATOM 614 N N . TYR A 1 76 ? 4.710 -1.602 11.756 1.00 89.88 76 TYR A N 1
ATOM 615 C CA . TYR A 1 76 ? 5.426 -2.809 12.150 1.00 89.88 76 TYR A CA 1
ATOM 616 C C . TYR A 1 76 ? 6.310 -3.276 10.998 1.00 89.88 76 TYR A C 1
ATOM 618 O O . TYR A 1 76 ? 5.887 -3.256 9.843 1.00 89.88 76 TYR A O 1
ATOM 626 N N . LYS A 1 77 ? 7.523 -3.723 11.332 1.00 87.19 77 LYS A N 1
ATOM 627 C CA . LYS A 1 77 ? 8.482 -4.327 10.405 1.00 87.19 77 LYS A CA 1
ATOM 628 C C . LYS A 1 77 ? 8.968 -5.654 10.982 1.00 87.19 77 LYS A C 1
ATOM 630 O O . LYS A 1 77 ? 9.526 -5.683 12.085 1.00 87.19 77 LYS A O 1
ATOM 635 N N . LYS A 1 78 ? 8.796 -6.746 10.236 1.00 79.69 78 LYS A N 1
ATOM 636 C CA . LYS A 1 78 ? 9.318 -8.067 10.611 1.00 79.69 78 LYS A CA 1
ATOM 637 C C . LYS A 1 78 ? 10.850 -8.047 10.517 1.00 79.69 78 LYS A C 1
ATOM 639 O O . LYS A 1 78 ? 11.424 -7.581 9.539 1.00 79.69 78 LYS A O 1
ATOM 644 N N . LYS A 1 79 ? 11.535 -8.547 11.553 1.00 67.31 79 LYS A N 1
ATOM 645 C CA . LYS A 1 79 ? 13.014 -8.525 11.644 1.00 67.31 79 LYS A CA 1
ATOM 646 C C . LYS A 1 79 ? 13.721 -9.585 10.786 1.00 67.31 79 LYS A C 1
ATOM 648 O O . LYS A 1 79 ? 14.927 -9.482 10.590 1.00 67.31 79 LYS A O 1
ATOM 653 N N . LYS A 1 80 ? 13.008 -10.614 10.319 1.00 58.38 80 LYS A N 1
ATOM 654 C CA . LYS A 1 80 ? 13.537 -11.684 9.461 1.00 58.38 80 LYS A CA 1
ATOM 655 C C . LYS A 1 80 ? 12.630 -11.841 8.243 1.00 58.38 80 LYS A C 1
ATOM 657 O O . LYS A 1 80 ? 11.447 -12.132 8.415 1.00 58.38 80 LYS A O 1
ATOM 662 N N . GLU A 1 81 ? 13.193 -11.648 7.052 1.00 52.34 81 GLU A N 1
ATOM 663 C CA . GLU A 1 81 ? 12.526 -11.934 5.781 1.00 52.34 81 GLU A CA 1
ATOM 664 C C . GLU A 1 81 ? 12.302 -13.445 5.657 1.00 52.34 81 GLU A C 1
ATOM 666 O O . GLU A 1 81 ? 13.229 -14.213 5.411 1.00 52.34 81 GLU A O 1
ATOM 671 N N . GLU A 1 82 ? 11.060 -13.885 5.815 1.00 43.78 82 GLU A N 1
ATOM 672 C CA . GLU A 1 82 ? 10.625 -15.182 5.307 1.00 43.78 82 GLU A CA 1
ATOM 673 C C . GLU A 1 82 ? 9.707 -14.905 4.123 1.00 43.78 82 GLU A C 1
ATOM 675 O O . GLU A 1 82 ? 8.613 -14.375 4.302 1.00 43.78 82 GLU A O 1
ATOM 680 N N . LYS A 1 83 ? 10.150 -15.259 2.909 1.00 51.66 83 LYS A N 1
ATOM 681 C CA . LYS A 1 83 ? 9.410 -15.093 1.643 1.00 51.66 83 LYS A CA 1
ATOM 682 C C . LYS A 1 83 ? 8.222 -16.065 1.532 1.00 51.66 83 LYS A C 1
ATOM 684 O O . LYS A 1 83 ? 8.132 -16.835 0.578 1.00 51.66 83 LYS A O 1
ATOM 689 N N . LEU A 1 84 ? 7.348 -16.112 2.537 1.00 51.72 84 LEU A N 1
ATOM 690 C CA . LEU A 1 84 ? 6.240 -17.069 2.577 1.00 51.72 84 LEU A CA 1
ATOM 691 C C . LEU A 1 84 ? 4.950 -16.527 1.946 1.00 51.72 84 LEU A C 1
ATOM 693 O O . LEU A 1 84 ? 4.143 -17.339 1.493 1.00 51.72 84 LEU A O 1
ATOM 697 N N . THR A 1 85 ? 4.754 -15.208 1.857 1.00 54.06 85 THR A N 1
ATOM 698 C CA . THR A 1 85 ? 3.630 -14.601 1.118 1.00 54.06 85 THR A CA 1
ATOM 699 C C . THR A 1 85 ? 4.102 -13.757 -0.043 1.00 54.06 85 THR A C 1
ATOM 701 O O . THR A 1 85 ? 5.185 -13.183 -0.026 1.00 54.06 85 THR A O 1
ATOM 704 N N . GLY A 1 86 ? 3.261 -13.684 -1.071 1.00 59.25 86 GLY A N 1
ATOM 705 C CA . GLY A 1 86 ? 3.485 -12.831 -2.231 1.00 59.25 86 GLY A CA 1
ATOM 706 C C . GLY A 1 86 ? 3.188 -11.350 -1.998 1.00 59.25 86 GLY A C 1
ATOM 707 O O . GLY A 1 86 ? 2.972 -10.671 -2.990 1.00 59.25 86 GLY A O 1
ATOM 708 N N . ALA A 1 87 ? 3.121 -10.901 -0.738 1.00 77.88 87 ALA A N 1
ATOM 709 C CA . ALA A 1 87 ? 2.886 -9.521 -0.317 1.00 77.88 87 ALA A CA 1
ATOM 710 C C . ALA A 1 87 ? 4.006 -9.058 0.623 1.00 77.88 87 ALA A C 1
ATOM 712 O O . ALA A 1 87 ? 4.404 -9.793 1.532 1.00 77.88 87 ALA A O 1
ATOM 713 N N . ASP A 1 88 ? 4.427 -7.806 0.458 1.00 86.81 88 ASP A N 1
ATOM 714 C CA . ASP A 1 88 ? 5.466 -7.159 1.265 1.00 86.81 88 ASP A CA 1
ATOM 715 C C . ASP A 1 88 ? 4.889 -6.209 2.320 1.00 86.81 88 ASP A C 1
ATOM 717 O O . ASP A 1 88 ? 5.552 -5.893 3.313 1.00 86.81 88 ASP A O 1
ATOM 721 N N . LEU A 1 89 ? 3.659 -5.743 2.105 1.00 93.56 89 LEU A N 1
ATOM 722 C CA . LEU A 1 89 ? 2.996 -4.723 2.900 1.00 93.56 89 LEU A CA 1
ATOM 723 C C . LEU A 1 89 ? 1.530 -5.095 3.121 1.00 93.56 89 LEU A C 1
ATOM 725 O O . LEU A 1 89 ? 0.846 -5.542 2.204 1.00 93.56 89 LEU A O 1
ATOM 729 N N . ALA A 1 90 ? 1.027 -4.812 4.315 1.00 95.25 90 ALA A N 1
ATOM 730 C CA . ALA A 1 90 ? -0.399 -4.690 4.569 1.00 95.25 90 ALA A CA 1
ATOM 731 C C . ALA A 1 90 ? -0.731 -3.285 5.077 1.00 95.25 90 ALA A C 1
ATOM 733 O O . ALA A 1 90 ? -0.042 -2.747 5.948 1.00 95.25 90 ALA A O 1
ATOM 734 N N . GLY A 1 91 ? -1.795 -2.692 4.541 1.00 96.31 91 GLY A N 1
ATOM 735 C CA . GLY A 1 91 ? -2.363 -1.456 5.070 1.00 96.31 91 GLY A CA 1
ATOM 736 C C . GLY A 1 91 ? -3.648 -1.757 5.819 1.00 96.31 91 GLY A C 1
ATOM 737 O O . GLY A 1 91 ? -4.525 -2.424 5.283 1.00 96.31 91 GLY A O 1
ATOM 738 N N . VAL A 1 92 ? -3.767 -1.263 7.048 1.00 96.62 92 VAL A N 1
ATOM 739 C CA . VAL A 1 92 ? -4.938 -1.450 7.908 1.00 96.62 92 VAL A CA 1
ATOM 740 C C . VAL A 1 92 ? -5.483 -0.085 8.303 1.00 96.62 92 VAL A C 1
ATOM 742 O O . VAL A 1 92 ? -4.734 0.793 8.730 1.00 96.62 92 VAL A O 1
ATOM 745 N N . LEU A 1 93 ? -6.793 0.094 8.170 1.00 96.38 93 LEU A N 1
ATOM 746 C CA . LEU A 1 93 ? -7.508 1.286 8.607 1.00 96.38 93 LEU A CA 1
ATOM 747 C C . LEU A 1 93 ? -8.564 0.894 9.636 1.00 96.38 93 LEU A C 1
ATOM 749 O O . LEU A 1 93 ? -9.535 0.224 9.290 1.00 96.38 93 LEU A O 1
ATOM 753 N N . GLU A 1 94 ? -8.394 1.350 10.875 1.00 95.81 94 GLU A N 1
ATOM 754 C CA . GLU A 1 94 ? -9.433 1.338 11.908 1.00 95.81 94 GLU A CA 1
ATOM 755 C C . GLU A 1 94 ? -10.113 2.701 11.954 1.00 95.81 94 GLU A C 1
ATOM 757 O O . GLU A 1 94 ? -9.460 3.739 12.024 1.00 95.81 94 GLU A O 1
ATOM 762 N N . ILE A 1 95 ? -11.438 2.695 11.946 1.00 93.31 95 ILE A N 1
ATOM 763 C CA . ILE A 1 95 ? -12.265 3.880 12.118 1.00 93.31 95 ILE A CA 1
ATOM 764 C C . ILE A 1 95 ? -13.054 3.695 13.409 1.00 93.31 95 ILE A C 1
ATOM 766 O O . ILE A 1 95 ? -13.820 2.739 13.549 1.00 93.31 95 ILE A O 1
ATOM 770 N N . GLU A 1 96 ? -12.876 4.621 14.343 1.00 93.38 96 GLU A N 1
ATOM 771 C CA . GLU A 1 96 ? -13.609 4.681 15.601 1.00 93.38 96 GLU A CA 1
ATOM 772 C C . GLU A 1 96 ? -14.565 5.878 15.576 1.00 93.38 96 GLU A C 1
ATOM 774 O O . GLU A 1 96 ? -14.137 7.026 15.461 1.00 93.38 96 GLU A O 1
ATOM 779 N N . VAL A 1 97 ? -15.868 5.615 15.684 1.00 91.31 97 VAL A N 1
ATOM 780 C CA . VAL A 1 97 ? -16.916 6.645 15.723 1.00 91.31 97 VAL A CA 1
ATOM 781 C C . VAL A 1 97 ? -17.782 6.416 16.948 1.00 91.31 97 VAL A C 1
ATOM 783 O O . VAL A 1 97 ? -18.460 5.392 17.043 1.00 91.31 97 VAL A O 1
ATOM 786 N N . ASN A 1 98 ? -17.782 7.368 17.884 1.00 86.75 98 ASN A N 1
ATOM 787 C CA . ASN A 1 98 ? -18.561 7.285 19.129 1.00 86.75 98 ASN A CA 1
ATOM 788 C C . ASN A 1 98 ? -18.356 5.941 19.865 1.00 86.75 98 ASN A C 1
ATOM 790 O O . ASN A 1 98 ? -19.315 5.287 20.272 1.00 86.75 98 ASN A O 1
ATOM 794 N N . GLY A 1 99 ? -17.101 5.486 19.948 1.00 85.88 99 GLY A N 1
ATOM 795 C CA . GLY A 1 99 ? -16.714 4.219 20.580 1.00 85.88 99 GLY A CA 1
ATOM 796 C C . GLY A 1 99 ? -16.998 2.951 19.762 1.00 85.88 99 GLY A C 1
ATOM 797 O O . GLY A 1 99 ? -16.569 1.869 20.157 1.00 85.88 99 GLY A O 1
ATOM 798 N N . LYS A 1 100 ? -17.679 3.044 18.611 1.00 89.69 100 LYS A N 1
ATOM 799 C CA . LYS A 1 100 ? -17.855 1.913 17.687 1.00 89.69 100 LYS A CA 1
ATOM 800 C C . LYS A 1 100 ? -16.678 1.835 16.728 1.00 89.69 100 LYS A C 1
ATOM 802 O O . LYS A 1 100 ? -16.353 2.823 16.075 1.00 89.69 100 LYS A O 1
ATOM 807 N N . LYS A 1 101 ? -16.077 0.651 16.623 1.00 92.88 101 LYS A N 1
ATOM 808 C CA . LYS A 1 101 ? -14.905 0.395 15.783 1.00 92.88 101 LYS A CA 1
ATOM 809 C C . LYS A 1 101 ? -15.274 -0.423 14.555 1.00 92.88 101 LYS A C 1
ATOM 811 O O . LYS A 1 101 ? -16.004 -1.404 14.664 1.00 92.88 101 LYS A O 1
ATOM 816 N N . THR A 1 102 ? -14.726 -0.040 13.411 1.00 93.06 102 THR A N 1
ATOM 817 C CA . THR A 1 102 ? -14.701 -0.852 12.192 1.00 93.06 102 THR A CA 1
ATOM 818 C C . THR A 1 102 ? -13.292 -0.839 11.626 1.00 93.06 102 THR A C 1
ATOM 820 O O . THR A 1 102 ? -12.614 0.183 11.697 1.00 93.06 102 THR A O 1
ATOM 823 N N . SER A 1 103 ? -12.854 -1.949 11.047 1.00 95.12 103 SER A N 1
ATOM 824 C CA . SER A 1 103 ? -11.531 -2.078 10.442 1.00 95.12 103 SER A CA 1
ATOM 825 C C . SER A 1 103 ? -11.641 -2.654 9.037 1.00 95.12 103 SER A C 1
ATOM 827 O O . SER A 1 103 ? -12.577 -3.389 8.720 1.00 95.12 103 SER A O 1
ATOM 829 N N . LYS A 1 104 ? -10.691 -2.288 8.181 1.00 95.88 104 LYS A N 1
ATOM 830 C CA . LYS A 1 104 ? -10.475 -2.922 6.880 1.00 95.88 104 LYS A CA 1
ATOM 831 C C . LYS A 1 104 ? -8.991 -2.950 6.539 1.00 95.88 104 LYS A C 1
ATOM 833 O O . LYS A 1 104 ? -8.240 -2.095 7.017 1.00 95.88 104 LYS A O 1
ATOM 838 N N . ALA A 1 105 ? -8.583 -3.912 5.724 1.00 96.94 105 ALA A N 1
ATOM 839 C CA . ALA A 1 105 ? -7.193 -4.101 5.351 1.00 96.94 105 ALA A CA 1
ATOM 840 C C . ALA A 1 105 ? -7.036 -4.432 3.865 1.00 96.94 105 ALA A C 1
ATOM 842 O O . ALA A 1 105 ? -7.969 -4.899 3.221 1.00 96.94 105 ALA A O 1
ATOM 843 N N . TYR A 1 106 ? -5.849 -4.184 3.327 1.00 97.44 106 TYR A N 1
ATOM 844 C CA . TYR A 1 106 ? -5.443 -4.644 2.002 1.00 97.44 106 TYR A CA 1
ATOM 845 C C . TYR A 1 106 ? -4.056 -5.279 2.075 1.00 97.44 106 TYR A C 1
ATOM 847 O O . TYR A 1 106 ? -3.267 -4.965 2.974 1.00 97.44 106 TYR A O 1
ATOM 855 N N . LEU A 1 107 ? -3.741 -6.118 1.090 1.00 97.00 107 LEU A N 1
ATOM 856 C CA . LEU A 1 107 ? -2.392 -6.632 0.861 1.00 97.00 107 LEU A CA 1
ATOM 857 C C . LEU A 1 107 ? -1.758 -5.948 -0.346 1.00 97.00 107 LEU A C 1
ATOM 859 O O . LEU A 1 107 ? -2.431 -5.663 -1.337 1.00 97.00 107 LEU A O 1
ATOM 863 N N . ALA A 1 108 ? -0.460 -5.677 -0.270 1.00 96.75 108 ALA A N 1
ATOM 864 C CA . ALA A 1 108 ? 0.285 -5.073 -1.357 1.00 96.75 108 ALA A CA 1
ATOM 865 C C . ALA A 1 108 ? 1.651 -5.729 -1.558 1.00 96.75 108 ALA A C 1
ATOM 867 O O . ALA A 1 108 ? 2.397 -5.993 -0.611 1.00 96.75 108 ALA A O 1
ATOM 868 N N . GLN A 1 109 ? 2.000 -5.923 -2.825 1.00 94.94 109 GLN A N 1
ATOM 869 C CA . GLN A 1 109 ? 3.321 -6.349 -3.261 1.00 94.94 109 GLN A CA 1
ATOM 870 C C . GLN A 1 109 ? 4.030 -5.205 -3.981 1.00 94.94 109 GLN A C 1
ATOM 872 O O . GLN A 1 109 ? 3.510 -4.654 -4.953 1.00 94.94 109 GLN A O 1
ATOM 877 N N . ALA A 1 110 ? 5.239 -4.868 -3.538 1.00 92.75 110 ALA A N 1
ATOM 878 C CA . ALA A 1 110 ? 6.037 -3.834 -4.179 1.00 92.75 110 ALA A CA 1
ATOM 879 C C . ALA A 1 110 ? 6.724 -4.368 -5.446 1.00 92.75 110 ALA A C 1
ATOM 881 O O . ALA A 1 110 ? 7.218 -5.504 -5.475 1.00 92.75 110 ALA A O 1
ATOM 882 N N . LYS A 1 111 ? 6.781 -3.531 -6.489 1.00 92.75 111 LYS A N 1
ATOM 883 C CA . LYS A 1 111 ? 7.576 -3.744 -7.707 1.00 92.75 111 LYS A CA 1
ATOM 884 C C . LYS A 1 111 ? 8.215 -2.441 -8.149 1.00 92.75 111 LYS A C 1
ATOM 886 O O . LYS A 1 111 ? 7.522 -1.448 -8.334 1.00 92.75 111 LYS A O 1
ATOM 891 N N . VAL A 1 112 ? 9.526 -2.448 -8.371 1.00 91.12 112 VAL A N 1
ATOM 892 C CA . VAL A 1 112 ? 10.191 -1.334 -9.053 1.00 91.12 112 VAL A CA 1
ATOM 893 C C . VAL A 1 112 ? 10.009 -1.527 -10.554 1.00 91.12 112 VAL A C 1
ATOM 895 O O . VAL A 1 112 ? 10.328 -2.582 -11.100 1.00 91.12 112 VAL A O 1
ATOM 898 N N . CYS A 1 113 ? 9.454 -0.518 -11.215 1.00 91.75 113 CYS A N 1
ATOM 899 C CA . CYS A 1 113 ? 9.031 -0.578 -12.605 1.00 91.75 113 CYS A CA 1
ATOM 900 C C . CYS A 1 113 ? 9.566 0.628 -13.385 1.00 91.75 113 CYS A C 1
ATOM 902 O O . CYS A 1 113 ? 9.895 1.687 -12.842 1.00 91.75 113 CYS A O 1
ATOM 904 N N . GLN A 1 114 ? 9.658 0.461 -14.700 1.00 91.31 114 GLN A N 1
ATOM 905 C CA . GLN A 1 114 ? 10.120 1.494 -15.617 1.00 91.31 114 GLN A CA 1
ATOM 906 C C . GLN A 1 114 ? 8.939 2.113 -16.351 1.00 91.31 114 GLN A C 1
ATOM 908 O O . GLN A 1 114 ? 8.003 1.418 -16.739 1.00 91.31 114 GLN A O 1
ATOM 913 N N . ILE A 1 115 ? 9.028 3.410 -16.621 1.00 92.06 115 ILE A N 1
ATOM 914 C CA . ILE A 1 115 ? 8.111 4.087 -17.539 1.00 92.06 115 ILE A CA 1
ATOM 915 C C . ILE A 1 115 ? 8.680 3.920 -18.941 1.00 92.06 115 ILE A C 1
ATOM 917 O O . ILE A 1 115 ? 9.788 4.388 -19.213 1.00 92.06 115 ILE A O 1
ATOM 921 N N . LYS A 1 116 ? 7.954 3.216 -19.811 1.00 93.62 116 LYS A N 1
ATOM 922 C CA . LYS A 1 116 ? 8.386 2.950 -21.190 1.00 93.62 116 LYS A CA 1
ATOM 923 C C . LYS A 1 116 ? 8.089 4.123 -22.112 1.00 93.62 116 LYS A C 1
ATOM 925 O O . LYS A 1 116 ? 8.903 4.433 -22.974 1.00 93.62 116 LYS A O 1
ATOM 930 N N . ARG A 1 117 ? 6.922 4.739 -21.940 1.00 92.75 117 ARG A N 1
ATOM 931 C CA . ARG A 1 117 ? 6.435 5.887 -22.712 1.00 92.75 117 ARG A CA 1
ATOM 932 C C . ARG A 1 117 ? 5.256 6.530 -21.994 1.00 92.75 117 ARG A C 1
ATOM 934 O O . ARG A 1 117 ? 4.809 6.009 -20.976 1.00 92.75 117 ARG A O 1
ATOM 941 N N . GLU A 1 118 ? 4.736 7.599 -22.570 1.00 93.50 118 GLU A N 1
ATOM 942 C CA . GLU A 1 118 ? 3.403 8.111 -22.268 1.00 93.50 118 GLU A CA 1
ATOM 943 C C . GLU A 1 118 ? 2.418 7.629 -23.343 1.00 93.50 118 GLU A C 1
ATOM 945 O O . GLU A 1 118 ? 2.805 7.374 -24.491 1.00 93.50 118 GLU A O 1
ATOM 950 N N . ASP A 1 119 ? 1.161 7.432 -22.962 1.00 89.94 119 ASP A N 1
ATOM 951 C CA . ASP A 1 119 ? 0.072 7.146 -23.887 1.00 89.94 119 ASP A CA 1
ATOM 952 C C . ASP A 1 119 ? -0.386 8.422 -24.622 1.00 89.94 119 ASP A C 1
ATOM 954 O O . ASP A 1 119 ? 0.196 9.501 -24.499 1.00 89.94 119 ASP A O 1
ATOM 958 N N . ARG A 1 120 ? -1.456 8.312 -25.416 1.00 88.69 120 ARG A N 1
ATOM 959 C CA . ARG A 1 120 ? -1.965 9.433 -26.227 1.00 88.69 120 ARG A CA 1
ATOM 960 C C . ARG A 1 120 ? -2.526 10.600 -25.412 1.00 88.69 120 ARG A C 1
ATOM 962 O O . ARG A 1 120 ? -2.714 11.672 -25.979 1.00 88.69 120 ARG A O 1
ATOM 969 N N . VAL A 1 121 ? -2.832 10.396 -24.134 1.00 88.88 121 VAL A N 1
ATOM 970 C CA . VAL A 1 121 ? -3.388 11.416 -23.235 1.00 88.88 121 VAL A CA 1
ATOM 971 C C . VAL A 1 121 ? -2.386 11.844 -22.156 1.00 88.88 121 VAL A C 1
ATOM 973 O O . VAL A 1 121 ? -2.745 12.615 -21.270 1.00 88.88 121 VAL A O 1
ATOM 976 N N . GLY A 1 122 ? -1.126 11.400 -22.257 1.00 88.44 122 GLY A N 1
ATOM 977 C CA . GLY A 1 122 ? -0.032 11.781 -21.361 1.00 88.44 122 GLY A CA 1
ATOM 978 C C . GLY A 1 122 ? 0.102 10.908 -20.111 1.00 88.44 122 GLY A C 1
ATOM 979 O O . GLY A 1 122 ? 0.862 11.252 -19.209 1.00 88.44 122 GLY A O 1
ATOM 980 N N . ASN A 1 123 ? -0.617 9.786 -20.018 1.00 90.00 123 ASN A N 1
ATOM 981 C CA . ASN A 1 123 ? -0.474 8.865 -18.893 1.00 90.00 123 ASN A CA 1
ATOM 982 C C . ASN A 1 123 ? 0.751 7.957 -19.083 1.00 90.00 123 ASN A C 1
ATOM 984 O O . ASN A 1 123 ? 0.980 7.460 -20.189 1.00 90.00 123 ASN A O 1
ATOM 988 N N . PRO A 1 124 ? 1.531 7.666 -18.031 1.00 94.00 124 PRO A N 1
ATOM 989 C CA . PRO A 1 124 ? 2.688 6.789 -18.149 1.00 94.00 124 PRO A CA 1
ATOM 990 C C . PRO A 1 124 ? 2.291 5.326 -18.383 1.00 94.00 124 PRO A C 1
ATOM 992 O O . PRO A 1 124 ? 1.550 4.717 -17.614 1.00 94.00 124 PRO A O 1
ATOM 995 N N . VAL A 1 125 ? 2.896 4.719 -19.402 1.00 95.38 125 VAL A N 1
ATOM 996 C CA . VAL A 1 125 ? 2.881 3.272 -19.626 1.00 95.38 125 VAL A CA 1
ATOM 997 C C . VAL A 1 125 ? 4.025 2.647 -18.831 1.00 95.38 125 VAL A C 1
ATOM 999 O O . VAL A 1 125 ? 5.208 2.846 -19.134 1.00 95.38 125 VAL A O 1
ATOM 1002 N N . ILE A 1 126 ? 3.664 1.897 -17.797 1.00 95.50 126 ILE A N 1
ATOM 1003 C CA . ILE A 1 126 ? 4.555 1.327 -16.792 1.00 95.50 126 ILE A CA 1
ATOM 1004 C C . ILE A 1 126 ? 4.750 -0.152 -17.090 1.00 95.50 126 ILE A C 1
ATOM 1006 O O . ILE A 1 126 ? 3.795 -0.887 -17.340 1.00 95.50 126 ILE A O 1
ATOM 1010 N N . TYR A 1 127 ? 6.005 -0.584 -17.032 1.00 94.62 127 TYR A N 1
ATOM 1011 C CA . TYR A 1 127 ? 6.395 -1.962 -17.269 1.00 94.62 127 TYR A CA 1
ATOM 1012 C C . TYR A 1 127 ? 7.353 -2.471 -16.197 1.00 94.62 127 TYR A C 1
ATOM 1014 O O . TYR A 1 127 ? 8.358 -1.825 -15.882 1.00 94.62 127 TYR A O 1
ATOM 1022 N N . CYS A 1 128 ? 7.099 -3.681 -15.718 1.00 91.00 128 CYS A N 1
ATOM 1023 C CA . CYS A 1 128 ? 8.057 -4.472 -14.953 1.00 91.00 128 CYS A CA 1
ATOM 1024 C C . CYS A 1 128 ? 7.879 -5.955 -15.263 1.00 91.00 128 CYS A C 1
ATOM 1026 O O . CYS A 1 128 ? 6.770 -6.430 -15.498 1.00 91.00 128 CYS A O 1
ATOM 1028 N N . TYR A 1 129 ? 8.995 -6.675 -15.255 1.00 91.75 129 TYR A N 1
ATOM 1029 C CA . TYR A 1 129 ? 9.040 -8.124 -15.376 1.00 91.75 129 TYR A CA 1
ATOM 1030 C C . TYR A 1 129 ? 9.489 -8.714 -14.045 1.00 91.75 129 TYR A C 1
ATOM 1032 O O . TYR A 1 129 ? 10.454 -8.238 -13.452 1.00 91.75 129 TYR A O 1
ATOM 1040 N N . ASP A 1 130 ? 8.807 -9.761 -13.603 1.00 89.00 130 ASP A N 1
ATOM 1041 C CA . ASP A 1 130 ? 9.243 -10.604 -12.498 1.00 89.00 130 ASP A CA 1
ATOM 1042 C C . ASP A 1 130 ? 8.575 -11.967 -12.663 1.00 89.00 130 ASP A C 1
ATOM 1044 O O . ASP A 1 130 ? 7.348 -12.091 -12.726 1.00 89.00 130 ASP A O 1
ATOM 1048 N N . LYS A 1 131 ? 9.411 -13.005 -12.716 1.00 90.56 131 LYS A N 1
ATOM 1049 C CA . LYS A 1 131 ? 9.005 -14.404 -12.895 1.00 90.56 131 LYS A CA 1
ATOM 1050 C C . LYS A 1 131 ? 7.985 -14.895 -11.861 1.00 90.56 131 LYS A C 1
ATOM 1052 O O . LYS A 1 131 ? 7.310 -15.883 -12.121 1.00 90.56 131 LYS A O 1
ATOM 1057 N N . ASN A 1 132 ? 7.869 -14.222 -10.716 1.00 90.50 132 ASN A N 1
ATOM 1058 C CA . ASN A 1 132 ? 6.969 -14.594 -9.630 1.00 90.50 132 ASN A CA 1
ATOM 1059 C C . ASN A 1 132 ? 5.671 -13.775 -9.596 1.00 90.50 132 ASN A C 1
ATOM 1061 O O . ASN A 1 132 ? 4.853 -14.033 -8.722 1.00 90.50 132 ASN A O 1
ATOM 1065 N N . ILE A 1 133 ? 5.447 -12.803 -10.494 1.00 92.88 133 ILE A N 1
ATOM 1066 C CA . ILE A 1 133 ? 4.279 -11.900 -10.417 1.00 92.88 133 ILE A CA 1
ATOM 1067 C C . ILE A 1 133 ? 2.947 -12.659 -10.333 1.00 92.88 133 ILE A C 1
ATOM 1069 O O . ILE A 1 133 ? 2.142 -12.353 -9.457 1.00 92.88 133 ILE A O 1
ATOM 1073 N N . ASN A 1 134 ? 2.716 -13.670 -11.177 1.00 92.94 134 ASN A N 1
ATOM 1074 C CA . ASN A 1 134 ? 1.456 -14.427 -11.141 1.00 92.94 134 ASN A CA 1
ATOM 1075 C C . ASN A 1 134 ? 1.298 -15.257 -9.868 1.00 92.94 134 ASN A C 1
ATOM 1077 O O . ASN A 1 134 ? 0.208 -15.318 -9.301 1.00 92.94 134 ASN A O 1
ATOM 1081 N N . ASP A 1 135 ? 2.381 -15.888 -9.411 1.00 93.06 135 ASP A N 1
ATOM 1082 C CA . ASP A 1 135 ? 2.383 -16.662 -8.170 1.00 93.06 135 ASP A CA 1
ATOM 1083 C C . ASP A 1 135 ? 2.112 -15.751 -6.965 1.00 93.06 135 ASP A C 1
ATOM 1085 O O . ASP A 1 135 ? 1.284 -16.066 -6.113 1.00 93.06 135 ASP A O 1
ATOM 1089 N N . GLN A 1 136 ? 2.733 -14.571 -6.933 1.00 93.75 136 GLN A N 1
ATOM 1090 C CA . GLN A 1 136 ? 2.489 -13.563 -5.908 1.00 93.75 136 GLN A CA 1
ATOM 1091 C C . GLN A 1 136 ? 1.043 -13.066 -5.934 1.00 93.75 136 GLN A C 1
ATOM 1093 O O . GLN A 1 136 ? 0.395 -13.055 -4.889 1.00 93.75 136 GLN A O 1
ATOM 1098 N N . ALA A 1 137 ? 0.518 -12.725 -7.115 1.00 95.62 137 ALA A N 1
ATOM 1099 C CA . ALA A 1 137 ? -0.872 -12.312 -7.283 1.00 95.62 137 ALA A CA 1
ATOM 1100 C C . ALA A 1 137 ? -1.833 -13.393 -6.771 1.00 95.62 137 ALA A C 1
ATOM 1102 O O . ALA A 1 137 ? -2.684 -13.111 -5.933 1.00 95.62 137 ALA A O 1
ATOM 1103 N N . SER A 1 138 ? -1.633 -14.643 -7.195 1.00 94.69 138 SER A N 1
ATOM 1104 C CA . SER A 1 138 ? -2.448 -15.790 -6.777 1.00 94.69 138 SER A CA 1
ATOM 1105 C C . SER A 1 138 ? -2.390 -16.013 -5.264 1.00 94.69 138 SER A C 1
ATOM 1107 O O . SER A 1 138 ? -3.420 -16.204 -4.622 1.00 94.69 138 SER A O 1
ATOM 1109 N N . LYS A 1 139 ? -1.196 -15.942 -4.661 1.00 93.94 139 LYS A N 1
ATOM 1110 C CA . LYS A 1 139 ? -1.009 -16.082 -3.208 1.00 93.94 139 LYS A CA 1
ATOM 1111 C C . LYS A 1 139 ? -1.729 -14.994 -2.421 1.00 93.94 139 LYS A C 1
ATOM 1113 O O . LYS A 1 139 ? -2.335 -15.311 -1.403 1.00 93.94 139 LYS A O 1
ATOM 1118 N N . MET A 1 140 ? -1.667 -13.741 -2.873 1.00 95.38 140 MET A N 1
ATOM 1119 C CA . MET A 1 140 ? -2.393 -12.643 -2.231 1.00 95.38 140 MET A CA 1
ATOM 1120 C C . MET A 1 140 ? -3.912 -12.810 -2.389 1.00 95.38 140 MET A C 1
ATOM 1122 O O . MET A 1 140 ? -4.646 -12.706 -1.410 1.00 95.38 140 MET A O 1
ATOM 1126 N N . LEU A 1 141 ? -4.383 -13.157 -3.592 1.00 95.94 141 LEU A N 1
ATOM 1127 C CA . LEU A 1 141 ? -5.809 -13.340 -3.894 1.00 95.94 141 LEU A CA 1
ATOM 1128 C C . LEU A 1 141 ? -6.446 -14.524 -3.158 1.00 95.94 141 LEU A C 1
ATOM 1130 O O . LEU A 1 141 ? -7.632 -14.477 -2.844 1.00 95.94 141 LEU A O 1
ATOM 1134 N N . ASN A 1 142 ? -5.664 -15.555 -2.828 1.00 94.56 142 ASN A N 1
ATOM 1135 C CA . ASN A 1 142 ? -6.111 -16.651 -1.963 1.00 94.56 142 ASN A CA 1
ATOM 1136 C C . ASN A 1 142 ? -6.401 -16.199 -0.522 1.00 94.56 142 ASN A C 1
ATOM 1138 O O . ASN A 1 142 ? -7.077 -16.917 0.212 1.00 94.56 142 ASN A O 1
ATOM 1142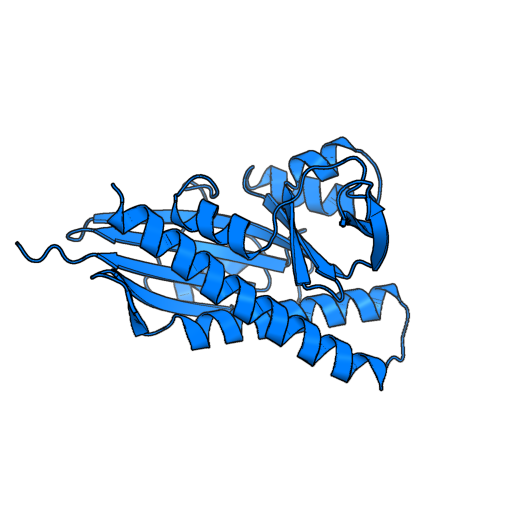 N N . ILE A 1 143 ? -5.877 -15.043 -0.109 1.00 93.88 143 ILE A N 1
ATOM 1143 C CA . ILE A 1 143 ? -6.128 -14.448 1.205 1.00 93.88 143 ILE A CA 1
ATOM 1144 C C . ILE A 1 143 ? -7.280 -13.445 1.113 1.00 93.88 143 ILE A C 1
ATOM 1146 O O . ILE A 1 143 ? -8.228 -13.526 1.890 1.00 93.88 143 ILE A O 1
ATOM 1150 N N . THR A 1 144 ? -7.195 -12.490 0.184 1.00 95.44 144 THR A N 1
ATOM 1151 C CA . THR A 1 144 ? -8.204 -11.437 0.019 1.00 95.44 144 THR A CA 1
ATOM 1152 C C . THR A 1 144 ? -8.268 -10.921 -1.417 1.00 95.44 144 THR A C 1
ATOM 1154 O O . THR A 1 144 ? -7.249 -10.806 -2.104 1.00 95.44 144 THR A O 1
ATOM 1157 N N . SER A 1 145 ? -9.467 -10.540 -1.860 1.00 95.75 145 SER A N 1
ATOM 1158 C CA . SER A 1 145 ? -9.665 -9.844 -3.135 1.00 95.75 145 SER A CA 1
ATOM 1159 C C . SER A 1 145 ? -9.078 -8.430 -3.139 1.00 95.75 145 SER A C 1
ATOM 1161 O O . SER A 1 145 ? -8.720 -7.935 -4.205 1.00 95.75 145 SER A O 1
ATOM 1163 N N . ASP A 1 146 ? -8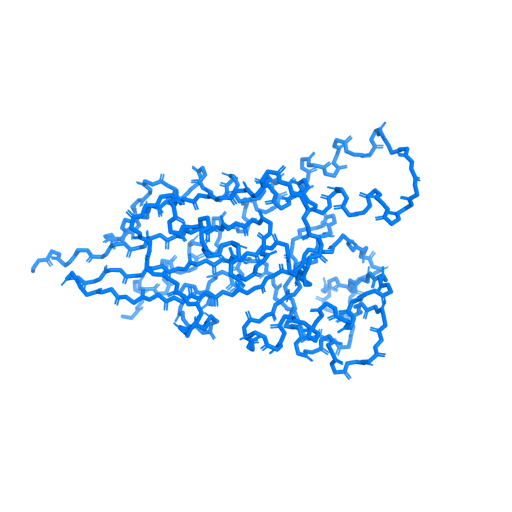.934 -7.795 -1.971 1.00 97.31 146 ASP A N 1
ATOM 1164 C CA . ASP A 1 146 ? -8.310 -6.476 -1.805 1.00 97.31 146 ASP A CA 1
ATOM 1165 C C . ASP A 1 146 ? -6.779 -6.596 -1.750 1.00 97.31 146 ASP A C 1
ATOM 1167 O O . ASP A 1 146 ? -6.109 -6.231 -0.780 1.00 97.31 146 ASP A O 1
ATOM 1171 N N . SER A 1 147 ? -6.231 -7.154 -2.826 1.00 97.69 147 SER A N 1
ATOM 1172 C CA . SER A 1 147 ? -4.805 -7.377 -3.036 1.00 97.69 147 SER A CA 1
ATOM 1173 C C . SER A 1 147 ? -4.311 -6.548 -4.215 1.00 97.69 147 SER A C 1
ATOM 1175 O O . SER A 1 147 ? -4.969 -6.496 -5.255 1.00 97.69 147 SER A O 1
ATOM 1177 N N . PHE A 1 148 ? -3.141 -5.925 -4.085 1.00 98.12 148 PHE A N 1
ATOM 1178 C CA . PHE A 1 148 ? -2.649 -4.931 -5.041 1.00 98.12 148 PHE A CA 1
ATOM 1179 C C . PHE A 1 148 ? -1.149 -5.078 -5.322 1.00 98.12 148 PHE A C 1
ATOM 1181 O O . PHE A 1 148 ? -0.388 -5.590 -4.504 1.00 98.12 148 PHE A O 1
ATOM 1188 N N . PHE A 1 149 ? -0.696 -4.567 -6.465 1.00 97.56 149 PHE A N 1
ATOM 1189 C CA . PHE A 1 149 ? 0.718 -4.275 -6.689 1.00 97.56 149 PHE A CA 1
ATOM 1190 C C . PHE A 1 149 ? 0.960 -2.775 -6.602 1.00 97.56 149 PHE A C 1
ATOM 1192 O O . PHE A 1 149 ? 0.237 -1.981 -7.206 1.00 97.56 149 PHE A O 1
ATOM 1199 N N . PHE A 1 150 ? 2.002 -2.399 -5.868 1.00 96.94 150 PHE A N 1
ATOM 1200 C CA . PHE A 1 150 ? 2.505 -1.033 -5.809 1.00 96.94 150 PHE A CA 1
ATOM 1201 C C . PHE A 1 150 ? 3.703 -0.920 -6.750 1.00 96.94 150 PHE A C 1
ATOM 1203 O O . PHE A 1 150 ? 4.763 -1.497 -6.504 1.00 96.94 150 PHE A O 1
ATOM 1210 N N . LEU A 1 151 ? 3.512 -0.195 -7.847 1.00 95.31 151 LEU A N 1
ATOM 1211 C CA . LEU A 1 151 ? 4.486 0.004 -8.911 1.00 95.31 151 LEU A CA 1
ATOM 1212 C C . LEU A 1 151 ? 5.273 1.283 -8.630 1.00 95.31 151 LEU A C 1
ATOM 1214 O O . LEU A 1 151 ? 4.767 2.396 -8.789 1.00 95.31 151 LEU A O 1
ATOM 1218 N N . TYR A 1 152 ? 6.516 1.127 -8.197 1.00 93.56 152 TYR A N 1
ATOM 1219 C CA . TYR A 1 152 ? 7.430 2.223 -7.911 1.00 93.56 152 TYR A CA 1
ATOM 1220 C C . TYR A 1 152 ? 8.152 2.634 -9.182 1.00 93.56 152 TYR A C 1
ATOM 1222 O O . TYR A 1 152 ? 8.841 1.832 -9.807 1.00 93.56 152 TYR A O 1
ATOM 1230 N N . THR A 1 153 ? 8.009 3.896 -9.563 1.00 91.31 153 THR A N 1
ATOM 1231 C CA . THR A 1 153 ? 8.620 4.456 -10.771 1.00 91.31 153 THR A CA 1
ATOM 1232 C C . THR A 1 153 ? 9.294 5.778 -10.446 1.00 91.31 153 THR A C 1
ATOM 1234 O O . THR A 1 153 ? 9.009 6.381 -9.422 1.00 91.31 153 THR A O 1
ATOM 1237 N N . LYS A 1 154 ? 10.102 6.316 -11.361 1.00 86.19 154 LYS A N 1
ATOM 1238 C CA . LYS A 1 154 ? 10.693 7.655 -11.194 1.00 86.19 154 LYS A CA 1
ATOM 1239 C C . LYS A 1 154 ? 9.687 8.817 -11.106 1.00 86.19 154 LYS A C 1
ATOM 1241 O O . LYS A 1 154 ? 10.100 9.912 -10.761 1.00 86.19 154 LYS A O 1
ATOM 1246 N N . GLN A 1 155 ? 8.419 8.616 -11.477 1.00 87.56 155 GLN A N 1
ATOM 1247 C CA . GLN A 1 155 ? 7.382 9.660 -11.420 1.00 87.56 155 GLN A CA 1
ATOM 1248 C C . GLN A 1 155 ? 6.446 9.503 -10.212 1.00 87.56 155 GLN A C 1
ATOM 1250 O O . GLN A 1 155 ? 5.543 10.312 -10.042 1.00 87.56 155 GLN A O 1
ATOM 1255 N N . GLY A 1 156 ? 6.631 8.465 -9.393 1.00 91.50 156 GLY A N 1
ATOM 1256 C CA . GLY A 1 156 ? 5.777 8.182 -8.244 1.00 91.50 156 GLY A CA 1
ATOM 1257 C C . GLY A 1 156 ? 5.320 6.729 -8.182 1.00 91.50 156 GLY A C 1
ATOM 1258 O O . GLY A 1 156 ? 5.877 5.846 -8.848 1.00 91.50 156 GLY A O 1
ATOM 1259 N N . ILE A 1 157 ? 4.307 6.496 -7.347 1.00 95.00 157 ILE A N 1
ATOM 1260 C CA . ILE A 1 157 ? 3.752 5.174 -7.054 1.00 95.00 157 ILE A CA 1
ATOM 1261 C C . ILE A 1 157 ? 2.390 5.021 -7.732 1.00 95.00 157 ILE A C 1
ATOM 1263 O O . ILE A 1 157 ? 1.500 5.865 -7.581 1.00 95.00 157 ILE A O 1
ATOM 1267 N N . TYR A 1 158 ? 2.226 3.906 -8.434 1.00 96.44 158 TYR A N 1
ATOM 1268 C CA . TYR A 1 158 ? 0.980 3.517 -9.084 1.00 96.44 158 TYR A CA 1
ATOM 1269 C C . TYR A 1 158 ? 0.475 2.208 -8.497 1.00 96.44 158 TYR A C 1
ATOM 1271 O O . TYR A 1 158 ? 1.264 1.373 -8.063 1.00 96.44 158 TYR A O 1
ATOM 1279 N N . VAL A 1 159 ? -0.839 2.039 -8.447 1.00 97.88 159 VAL A N 1
ATOM 1280 C CA . VAL A 1 159 ? -1.482 0.903 -7.791 1.00 97.88 159 VAL A CA 1
ATOM 1281 C C . VAL A 1 159 ? -2.367 0.180 -8.787 1.00 97.88 159 VAL A C 1
ATOM 1283 O O . VAL A 1 159 ? -3.209 0.807 -9.426 1.00 97.88 159 VAL A O 1
ATOM 1286 N N . ILE A 1 160 ? -2.181 -1.132 -8.895 1.00 97.62 160 ILE A N 1
ATOM 1287 C CA . ILE A 1 160 ? -2.973 -2.007 -9.760 1.00 97.62 160 ILE A CA 1
ATOM 1288 C C . ILE A 1 160 ? -3.570 -3.163 -8.944 1.00 97.62 160 ILE A C 1
ATOM 1290 O O . ILE A 1 160 ? -2.859 -3.740 -8.112 1.00 97.62 160 ILE A O 1
ATOM 1294 N N . PRO A 1 161 ? -4.845 -3.535 -9.156 1.00 97.81 161 PRO A N 1
ATOM 1295 C CA . PRO A 1 161 ? -5.427 -4.716 -8.527 1.00 97.81 161 PRO A CA 1
ATOM 1296 C C . PRO A 1 161 ? -4.697 -6.003 -8.932 1.00 97.81 161 PRO A C 1
ATOM 1298 O O . PRO A 1 161 ? -4.443 -6.259 -10.109 1.00 97.81 161 PRO A O 1
ATOM 1301 N N . ALA A 1 162 ? -4.402 -6.868 -7.961 1.00 97.00 162 ALA A N 1
ATOM 1302 C CA . ALA A 1 162 ? -3.741 -8.147 -8.211 1.00 97.00 162 ALA A CA 1
ATOM 1303 C C . ALA A 1 162 ? -4.587 -9.073 -9.096 1.00 97.00 162 ALA A C 1
ATOM 1305 O O . ALA A 1 162 ? -4.025 -9.880 -9.831 1.00 97.00 162 ALA A O 1
ATOM 1306 N N . ILE A 1 163 ? -5.919 -8.941 -9.061 1.00 96.75 163 ILE A N 1
ATOM 1307 C CA . ILE A 1 163 ? -6.829 -9.712 -9.917 1.00 96.75 163 ILE A CA 1
ATOM 1308 C C . ILE A 1 163 ? -6.627 -9.400 -11.403 1.00 96.75 163 ILE A C 1
ATOM 1310 O O . ILE A 1 163 ? -6.589 -10.324 -12.214 1.00 96.75 163 ILE A O 1
ATOM 1314 N N . GLU A 1 164 ? -6.412 -8.129 -11.756 1.00 96.38 164 GLU A N 1
ATOM 1315 C CA . GLU A 1 164 ? -6.128 -7.726 -13.136 1.00 96.38 164 GLU A CA 1
ATOM 1316 C C . GLU A 1 164 ? -4.795 -8.316 -13.590 1.00 96.38 164 GLU A C 1
ATOM 1318 O O . GLU A 1 164 ? -4.726 -8.967 -14.630 1.00 96.38 164 GLU A O 1
ATOM 1323 N N . VAL A 1 165 ? -3.759 -8.197 -12.756 1.00 95.25 165 VAL A N 1
ATOM 1324 C CA . VAL A 1 165 ? -2.437 -8.769 -13.038 1.00 95.25 165 VAL A CA 1
ATOM 1325 C C . VAL A 1 165 ? -2.512 -10.285 -13.223 1.00 95.25 165 VAL A C 1
ATOM 1327 O O . VAL A 1 165 ? -2.025 -10.801 -14.229 1.00 95.25 165 VAL A O 1
ATOM 1330 N N . CYS A 1 166 ? -3.173 -10.992 -12.303 1.00 94.56 166 CYS A N 1
ATOM 1331 C CA . CYS A 1 166 ? -3.344 -12.443 -12.360 1.00 94.56 166 CYS A CA 1
ATOM 1332 C C . CYS A 1 166 ? -4.084 -12.886 -13.630 1.00 94.56 166 CYS A C 1
ATOM 1334 O O . CYS A 1 166 ? -3.752 -13.916 -14.213 1.00 94.56 166 CYS A O 1
ATOM 1336 N N . SER A 1 167 ? -5.068 -12.103 -14.084 1.00 93.69 167 SER A N 1
ATOM 1337 C CA . SER A 1 167 ? -5.852 -12.424 -15.281 1.00 93.69 167 SER A CA 1
ATOM 1338 C C . SER A 1 167 ? -5.033 -12.384 -16.574 1.00 93.69 167 SER A C 1
ATOM 1340 O O . SER A 1 167 ? -5.352 -13.100 -17.522 1.00 93.69 167 SER A O 1
ATOM 1342 N N . THR A 1 168 ? -3.934 -11.618 -16.609 1.00 92.38 168 THR A N 1
ATOM 1343 C CA . THR A 1 168 ? -3.063 -11.549 -17.793 1.00 92.38 168 THR A CA 1
ATOM 1344 C C . THR A 1 168 ? -2.325 -12.854 -18.072 1.00 92.38 168 THR A C 1
ATOM 1346 O O . THR A 1 168 ? -1.910 -13.079 -19.208 1.00 92.38 168 THR A O 1
ATOM 1349 N N . CYS A 1 169 ? -2.122 -13.694 -17.048 1.00 89.00 169 CYS A N 1
ATOM 1350 C CA . CYS A 1 169 ? -1.281 -14.892 -17.107 1.00 89.00 169 CYS A CA 1
ATOM 1351 C C . CYS A 1 169 ? 0.155 -14.618 -17.617 1.00 89.00 169 CYS A C 1
ATOM 1353 O O . CYS A 1 169 ? 0.819 -15.519 -18.135 1.00 89.00 169 CYS A O 1
ATOM 1355 N N . LYS A 1 170 ? 0.654 -13.377 -17.488 1.00 91.75 170 LYS A N 1
ATOM 1356 C CA . LYS A 1 170 ? 1.996 -12.945 -17.922 1.00 91.75 170 LYS A CA 1
ATOM 1357 C C . LYS A 1 170 ? 2.885 -12.684 -16.710 1.00 91.75 170 LYS A C 1
ATOM 1359 O O . LYS A 1 170 ? 2.431 -12.133 -15.715 1.00 91.75 170 LYS A O 1
ATOM 1364 N N . ASN A 1 171 ? 4.172 -13.021 -16.785 1.00 93.19 171 ASN A N 1
ATOM 1365 C CA . ASN A 1 171 ? 5.147 -12.719 -15.719 1.00 93.19 171 ASN A CA 1
ATOM 1366 C C . ASN A 1 171 ? 5.639 -11.261 -15.768 1.00 93.19 171 ASN A C 1
ATOM 1368 O O . ASN A 1 171 ? 6.809 -10.951 -15.538 1.00 93.19 171 ASN A O 1
ATOM 1372 N N . SER A 1 172 ? 4.740 -10.358 -16.131 1.00 93.38 172 SER A N 1
ATOM 1373 C CA . SER A 1 172 ? 4.997 -8.938 -16.265 1.00 93.38 172 SER A CA 1
ATOM 1374 C C . SER A 1 172 ? 3.720 -8.155 -16.012 1.00 93.38 172 SER A C 1
ATOM 1376 O O . SER A 1 172 ? 2.613 -8.642 -16.227 1.00 93.38 172 SER A O 1
ATOM 1378 N N . ILE A 1 173 ? 3.896 -6.919 -15.567 1.00 94.81 173 ILE A N 1
ATOM 1379 C CA . ILE A 1 173 ? 2.833 -5.922 -15.499 1.00 94.81 173 ILE A CA 1
ATOM 1380 C C . ILE A 1 173 ? 3.113 -4.923 -16.614 1.00 94.81 173 ILE A C 1
ATOM 1382 O O . ILE A 1 173 ? 4.215 -4.377 -16.682 1.00 94.81 173 ILE A O 1
ATOM 1386 N N . ASN A 1 174 ? 2.130 -4.708 -17.487 1.00 94.88 174 ASN A N 1
ATOM 1387 C CA . ASN A 1 174 ? 2.142 -3.664 -18.507 1.00 94.88 174 ASN A CA 1
ATOM 1388 C C . ASN A 1 174 ? 0.844 -2.860 -18.398 1.00 94.88 174 ASN A C 1
ATOM 1390 O O . ASN A 1 174 ? -0.225 -3.377 -18.714 1.00 94.88 174 ASN A O 1
ATOM 1394 N N . THR A 1 175 ? 0.934 -1.602 -17.969 1.00 94.69 175 THR A N 1
ATOM 1395 C CA . THR A 1 175 ? -0.256 -0.762 -17.750 1.00 94.69 175 THR A CA 1
ATOM 1396 C C . THR A 1 175 ? -0.895 -0.236 -19.031 1.00 94.69 175 THR A C 1
ATOM 1398 O O . THR A 1 175 ? -1.905 0.449 -18.962 1.00 94.69 175 THR A O 1
ATOM 1401 N N . GLU A 1 176 ? -0.364 -0.567 -20.210 1.00 91.94 176 GLU A N 1
ATOM 1402 C CA . GLU A 1 176 ? -1.081 -0.325 -21.469 1.00 91.94 176 GLU A CA 1
ATOM 1403 C C . GLU A 1 176 ? -2.386 -1.130 -21.563 1.00 91.94 176 GLU A C 1
ATOM 1405 O O . GLU A 1 176 ? -3.347 -0.682 -22.181 1.00 91.94 176 GLU A O 1
ATOM 1410 N N . GLU A 1 177 ? -2.420 -2.313 -20.947 1.00 87.00 177 GLU A N 1
ATOM 1411 C CA . GLU A 1 177 ? -3.555 -3.241 -21.004 1.00 87.00 177 GLU A CA 1
ATOM 1412 C C . GLU A 1 177 ? -4.369 -3.254 -19.699 1.00 87.00 177 GLU A C 1
ATOM 1414 O O . GLU A 1 177 ? -5.339 -4.001 -19.599 1.00 87.00 177 GLU A O 1
ATOM 1419 N N . LEU A 1 178 ? -3.965 -2.480 -18.684 1.00 92.62 178 LEU A N 1
ATOM 1420 C CA . LEU A 1 178 ? -4.452 -2.624 -17.310 1.00 92.62 178 LEU A CA 1
ATOM 1421 C C . LEU A 1 178 ? -4.819 -1.277 -16.696 1.00 92.62 178 LEU A C 1
ATOM 1423 O O . LEU A 1 178 ? -4.138 -0.274 -16.921 1.00 92.62 178 LEU A O 1
ATOM 1427 N N . HIS A 1 179 ? -5.862 -1.264 -15.869 1.00 91.25 179 HIS A N 1
ATOM 1428 C CA . HIS A 1 179 ? -6.250 -0.062 -15.151 1.00 91.25 179 HIS A CA 1
ATOM 1429 C C . HIS A 1 179 ? -5.364 0.127 -13.918 1.00 91.25 179 HIS A C 1
ATOM 1431 O O . HIS A 1 179 ? -5.012 -0.819 -13.214 1.00 91.25 179 HIS A O 1
ATOM 1437 N N . TYR A 1 180 ? -4.994 1.372 -13.632 1.00 95.25 180 TYR A N 1
ATOM 1438 C CA . TYR A 1 180 ? -4.216 1.693 -12.446 1.00 95.25 180 TYR A CA 1
ATOM 1439 C C . TYR A 1 180 ? -4.653 3.022 -11.840 1.00 95.25 180 TYR A C 1
ATOM 1441 O O . TYR A 1 180 ? -5.159 3.917 -12.516 1.00 95.25 180 TYR A O 1
ATOM 1449 N N . HIS A 1 181 ? -4.395 3.165 -10.546 1.00 95.81 181 HIS A N 1
ATOM 1450 C CA . HIS A 1 181 ? -4.608 4.397 -9.802 1.00 95.81 181 HIS A CA 1
ATOM 1451 C C . HIS A 1 181 ? -3.264 5.020 -9.436 1.00 95.81 181 HIS A C 1
ATOM 1453 O O . HIS A 1 181 ? -2.264 4.329 -9.238 1.00 95.81 181 HIS A O 1
ATOM 1459 N N . THR A 1 182 ? -3.234 6.341 -9.281 1.00 95.75 182 THR A N 1
ATOM 1460 C CA . THR A 1 182 ? -2.137 6.966 -8.534 1.00 95.75 182 THR A CA 1
ATOM 1461 C C . THR A 1 182 ? -2.273 6.619 -7.054 1.00 95.75 182 THR A C 1
ATOM 1463 O O . THR A 1 182 ? -3.380 6.403 -6.552 1.00 95.75 182 THR A O 1
ATOM 1466 N N . PHE A 1 183 ? -1.161 6.612 -6.326 1.00 95.88 183 PHE A N 1
ATOM 1467 C CA . PHE A 1 183 ? -1.153 6.280 -4.900 1.00 95.88 183 PHE A CA 1
ATOM 1468 C C . PHE A 1 183 ? -2.088 7.156 -4.052 1.00 95.88 183 PHE A C 1
ATOM 1470 O O . PHE A 1 183 ? -2.780 6.660 -3.165 1.00 95.88 183 PHE A O 1
ATOM 1477 N N . GLY A 1 184 ? -2.176 8.451 -4.370 1.00 95.62 184 GLY A N 1
ATOM 1478 C CA . GLY A 1 184 ? -3.099 9.366 -3.695 1.00 95.62 184 GLY A CA 1
ATOM 1479 C C . GLY A 1 184 ? -4.571 9.020 -3.921 1.00 95.62 184 GLY A C 1
ATOM 1480 O O . GLY A 1 184 ? -5.355 9.062 -2.974 1.00 95.62 184 GLY A O 1
ATOM 1481 N N . VAL A 1 185 ? -4.942 8.644 -5.152 1.00 95.88 185 VAL A N 1
ATOM 1482 C CA . VAL A 1 185 ? -6.313 8.212 -5.480 1.00 95.88 185 VAL A CA 1
ATOM 1483 C C . VAL A 1 185 ? -6.646 6.904 -4.767 1.00 95.88 185 VAL A C 1
ATOM 1485 O O . VAL A 1 185 ? -7.699 6.817 -4.142 1.00 95.88 185 VAL A O 1
ATOM 1488 N N . PHE A 1 186 ? -5.728 5.934 -4.773 1.00 97.31 186 PHE A N 1
ATOM 1489 C CA . PHE A 1 186 ? -5.901 4.679 -4.041 1.00 97.31 186 PHE A CA 1
ATOM 1490 C C . PHE A 1 186 ? -6.168 4.921 -2.547 1.00 97.31 186 PHE A C 1
ATOM 1492 O O . PHE A 1 186 ? -7.129 4.389 -1.995 1.00 97.31 186 PHE A O 1
ATOM 1499 N N . TYR A 1 187 ? -5.380 5.776 -1.883 1.00 95.88 187 TYR A N 1
ATOM 1500 C CA . TYR A 1 187 ? -5.626 6.087 -0.471 1.00 95.88 187 TYR A CA 1
ATOM 1501 C C . TYR A 1 187 ? -6.913 6.877 -0.255 1.00 95.88 187 TYR A C 1
ATOM 1503 O O . TYR A 1 187 ? -7.595 6.658 0.742 1.00 95.88 187 TYR A O 1
ATOM 1511 N N . GLU A 1 188 ? -7.293 7.767 -1.173 1.00 95.12 188 GLU A N 1
ATOM 1512 C CA . GLU A 1 188 ? -8.595 8.431 -1.109 1.00 95.12 188 GLU A CA 1
ATOM 1513 C C . GLU A 1 188 ? -9.747 7.409 -1.133 1.00 95.12 188 GLU A C 1
ATOM 1515 O O . GLU A 1 188 ? -10.676 7.516 -0.329 1.00 95.12 188 GLU A O 1
ATOM 1520 N N . GLU A 1 189 ? -9.679 6.403 -2.004 1.00 95.50 189 GLU A N 1
ATOM 1521 C CA . GLU A 1 189 ? -10.648 5.302 -2.088 1.00 95.50 189 GLU A CA 1
ATOM 1522 C C . GLU A 1 189 ? -10.612 4.396 -0.852 1.00 95.50 189 GLU A C 1
ATOM 1524 O O . GLU A 1 189 ? -11.665 4.049 -0.304 1.00 95.50 189 GLU A O 1
ATOM 1529 N N . PHE A 1 190 ? -9.417 4.093 -0.343 1.00 95.25 190 PHE A N 1
ATOM 1530 C CA . PHE A 1 190 ? -9.234 3.362 0.906 1.00 95.25 190 PHE A CA 1
ATOM 1531 C C . PHE A 1 190 ? -9.871 4.119 2.078 1.00 95.25 190 PHE A C 1
ATOM 1533 O O . PHE A 1 190 ? -10.685 3.557 2.805 1.00 95.25 190 PHE A O 1
ATOM 1540 N N . PHE A 1 191 ? -9.650 5.425 2.237 1.00 93.06 191 PHE A N 1
ATOM 1541 C CA . PHE A 1 191 ? -10.311 6.205 3.293 1.00 93.06 191 PHE A CA 1
ATOM 1542 C C . PHE A 1 191 ? -11.832 6.319 3.105 1.00 93.06 191 PHE A C 1
ATOM 1544 O O . PHE A 1 191 ? -12.558 6.411 4.095 1.00 93.06 191 PHE A O 1
ATOM 1551 N N . LYS A 1 192 ? -12.337 6.254 1.866 1.00 91.31 192 LYS A N 1
ATOM 1552 C CA . LYS A 1 192 ? -13.782 6.202 1.562 1.00 91.31 192 LYS A CA 1
ATOM 1553 C C . LYS A 1 192 ? -14.423 4.828 1.769 1.00 91.31 192 LYS A C 1
ATOM 1555 O O . LYS A 1 192 ? -15.642 4.734 1.664 1.00 91.31 192 LYS A O 1
ATOM 1560 N N . CYS A 1 193 ? -13.636 3.797 2.084 1.00 90.44 193 CYS A N 1
ATOM 1561 C CA . CYS A 1 1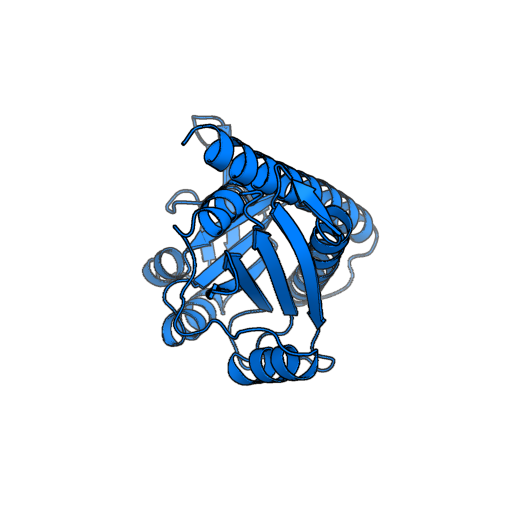93 ? -14.095 2.408 2.178 1.00 90.44 193 CYS A CA 1
ATOM 1562 C C . CYS A 1 193 ? -14.557 1.801 0.843 1.00 90.44 193 CYS A C 1
ATOM 1564 O O . CYS A 1 193 ? -15.383 0.896 0.861 1.00 90.44 193 CYS A O 1
ATOM 1566 N N . PHE A 1 194 ? -14.041 2.279 -0.293 1.00 92.56 194 PHE A N 1
ATOM 1567 C CA . PHE A 1 194 ? -14.236 1.597 -1.580 1.00 92.56 194 PHE A CA 1
ATOM 1568 C C . PHE A 1 194 ? -13.250 0.448 -1.788 1.00 92.56 194 PHE A C 1
ATOM 1570 O O . PHE A 1 194 ? -13.569 -0.503 -2.488 1.00 92.56 194 PHE A O 1
ATOM 1577 N N . VAL A 1 195 ? -12.087 0.541 -1.146 1.00 94.50 195 VAL A N 1
ATOM 1578 C CA . VAL A 1 195 ? -11.055 -0.495 -1.118 1.00 94.50 195 VAL A CA 1
ATOM 1579 C C . VAL A 1 195 ? -10.887 -0.995 0.312 1.00 94.50 195 VAL A C 1
ATOM 1581 O O . VAL A 1 195 ? -10.947 -0.195 1.255 1.00 94.50 195 VAL A O 1
ATOM 1584 N N . GLY A 1 196 ? -10.618 -2.289 0.460 1.00 94.88 196 GLY A N 1
ATOM 1585 C CA . GLY A 1 196 ? -10.196 -2.931 1.698 1.00 94.88 196 GLY A CA 1
ATOM 1586 C C . GLY A 1 196 ? -11.216 -3.927 2.243 1.00 94.88 196 GLY A C 1
ATOM 1587 O O . GLY A 1 196 ? -12.410 -3.644 2.347 1.00 94.88 196 GLY A O 1
ATOM 1588 N N . ASP A 1 197 ? -10.697 -5.057 2.703 1.00 95.56 197 ASP A N 1
ATOM 1589 C CA . ASP A 1 197 ? -11.458 -6.190 3.197 1.00 95.56 197 ASP A CA 1
ATOM 1590 C C . ASP A 1 197 ? -11.548 -6.144 4.725 1.00 95.56 197 ASP A C 1
ATOM 1592 O O . ASP A 1 197 ? -10.546 -6.041 5.436 1.00 95.56 197 ASP A O 1
ATOM 1596 N N . HIS A 1 198 ? -12.769 -6.210 5.248 1.00 93.31 198 HIS A N 1
ATOM 1597 C CA . HIS A 1 198 ? -13.040 -6.215 6.685 1.00 93.31 198 HIS A CA 1
ATOM 1598 C C . HIS A 1 198 ? -12.762 -7.577 7.336 1.00 93.31 198 HIS A C 1
ATOM 1600 O O . HIS A 1 198 ? -12.592 -7.646 8.552 1.00 93.31 198 HIS A O 1
ATOM 1606 N N . LYS A 1 199 ? -12.715 -8.665 6.556 1.00 91.06 199 LYS A N 1
ATOM 1607 C CA . LYS A 1 199 ? -12.531 -10.031 7.070 1.00 91.06 199 LYS A CA 1
ATOM 1608 C C . LYS A 1 199 ? -11.113 -10.292 7.552 1.00 91.06 199 LYS A C 1
ATOM 1610 O O . LYS A 1 199 ? -10.929 -11.078 8.473 1.00 91.06 199 LYS A O 1
ATOM 1615 N N . ILE A 1 200 ? -10.139 -9.612 6.954 1.00 90.00 200 ILE A N 1
ATOM 1616 C CA . ILE A 1 200 ? -8.714 -9.746 7.276 1.00 90.00 200 ILE A CA 1
ATOM 1617 C C . ILE A 1 200 ? -8.184 -8.545 8.072 1.00 90.00 200 ILE A C 1
ATOM 1619 O O . ILE A 1 200 ? -6.992 -8.269 8.068 1.00 90.00 200 ILE A O 1
ATOM 1623 N N . ALA A 1 201 ? -9.058 -7.766 8.713 1.00 88.69 201 ALA A N 1
ATOM 1624 C CA . ALA A 1 201 ? -8.684 -6.489 9.312 1.00 88.69 201 ALA A CA 1
ATOM 1625 C C . ALA A 1 201 ? -8.713 -6.535 10.844 1.00 88.69 201 ALA A C 1
ATOM 1627 O O . ALA A 1 201 ? -9.775 -6.338 11.444 1.00 88.69 201 ALA A O 1
ATOM 1628 N N . PRO A 1 202 ? -7.569 -6.744 11.514 1.00 82.12 202 PRO A N 1
ATOM 1629 C CA . PRO A 1 202 ? -7.534 -6.775 12.967 1.00 82.12 202 PRO A CA 1
ATOM 1630 C C . PRO A 1 202 ? -7.817 -5.388 13.554 1.00 82.12 202 PRO A C 1
ATOM 1632 O O . PRO A 1 202 ? -7.470 -4.356 12.980 1.00 82.12 202 PRO A O 1
ATOM 1635 N N . ILE A 1 203 ? -8.391 -5.377 14.755 1.00 83.38 203 ILE A N 1
ATOM 1636 C CA . ILE A 1 203 ? -8.457 -4.186 15.607 1.00 83.38 203 ILE A CA 1
ATOM 1637 C C . ILE A 1 203 ? -7.161 -4.126 16.409 1.00 83.38 203 ILE A C 1
ATOM 1639 O O . ILE A 1 203 ? -6.870 -5.041 17.186 1.00 83.38 203 ILE A O 1
ATOM 1643 N N . TYR A 1 204 ? -6.396 -3.050 16.251 1.00 79.25 204 TYR A N 1
ATOM 1644 C CA . TYR A 1 204 ? -5.163 -2.851 17.001 1.00 79.25 204 TYR A CA 1
ATOM 1645 C C . TYR A 1 204 ? -5.455 -2.604 18.475 1.00 79.25 204 TYR A C 1
ATOM 1647 O O . TYR A 1 204 ? -6.217 -1.711 18.853 1.00 79.25 204 TYR A O 1
ATOM 1655 N N . LYS A 1 205 ? -4.796 -3.398 19.315 1.00 79.94 205 LYS A N 1
ATOM 1656 C CA . LYS A 1 205 ? -4.800 -3.228 20.770 1.00 79.94 205 LYS A CA 1
ATOM 1657 C C . LYS A 1 205 ? -3.416 -2.850 21.276 1.00 79.94 205 LYS A C 1
ATOM 1659 O O . LYS A 1 205 ? -3.292 -2.032 22.180 1.00 79.94 205 LYS A O 1
ATOM 1664 N N . ASP A 1 206 ? -2.390 -3.439 20.673 1.00 78.75 206 ASP A N 1
ATOM 1665 C CA . ASP A 1 206 ? -0.993 -3.283 21.043 1.00 78.75 206 ASP A CA 1
ATOM 1666 C C . ASP A 1 206 ? -0.068 -3.762 19.913 1.00 78.75 206 ASP A C 1
ATOM 1668 O O . ASP A 1 206 ? -0.493 -4.416 18.956 1.00 78.75 206 ASP A O 1
ATOM 1672 N N . VAL A 1 207 ? 1.229 -3.479 20.051 1.00 77.44 207 VAL A N 1
ATOM 1673 C CA . VAL A 1 207 ? 2.269 -3.884 19.089 1.00 77.44 207 VAL A CA 1
ATOM 1674 C C . VAL A 1 207 ? 2.261 -5.396 18.830 1.00 77.44 207 VAL A C 1
ATOM 1676 O O . VAL A 1 207 ? 2.551 -5.821 17.711 1.00 77.44 207 VAL A O 1
ATOM 1679 N N . LYS A 1 208 ? 1.897 -6.215 19.829 1.00 81.75 208 LYS A N 1
ATOM 1680 C CA . LYS A 1 208 ? 1.814 -7.675 19.671 1.00 81.75 208 LYS A CA 1
ATOM 1681 C C . LYS A 1 208 ? 0.746 -8.052 18.650 1.00 81.75 208 LYS A C 1
ATOM 1683 O O . LYS A 1 208 ? 0.990 -8.923 17.830 1.00 81.75 208 LYS A O 1
ATOM 1688 N N . THR A 1 209 ? -0.381 -7.347 18.637 1.00 83.31 209 THR A N 1
ATOM 1689 C CA . THR A 1 209 ? -1.468 -7.567 17.679 1.00 83.31 209 THR A CA 1
ATOM 1690 C C . THR A 1 209 ? -1.016 -7.326 16.232 1.00 83.31 209 THR A C 1
ATOM 1692 O O . THR A 1 209 ? -1.356 -8.116 15.356 1.00 83.31 209 THR A O 1
ATOM 1695 N N . LEU A 1 210 ? -0.203 -6.290 15.964 1.00 84.25 210 LEU A N 1
ATOM 1696 C CA . LEU A 1 210 ? 0.367 -6.078 14.617 1.00 84.25 210 LEU A CA 1
ATOM 1697 C C . LEU A 1 210 ? 1.390 -7.145 14.249 1.00 84.25 210 LEU A C 1
ATOM 1699 O O . LEU A 1 210 ? 1.437 -7.549 13.093 1.00 84.25 210 LEU A O 1
ATOM 1703 N N . ALA A 1 211 ? 2.197 -7.594 15.213 1.00 84.50 211 ALA A N 1
ATOM 1704 C CA . ALA A 1 211 ? 3.147 -8.674 14.983 1.00 84.50 211 ALA A CA 1
ATOM 1705 C C . ALA A 1 211 ? 2.421 -9.978 14.621 1.00 84.50 211 ALA A C 1
ATOM 1707 O O . ALA A 1 211 ? 2.761 -10.596 13.619 1.00 84.50 211 ALA A O 1
ATOM 1708 N N . THR A 1 212 ? 1.373 -10.341 15.367 1.00 86.12 212 THR A N 1
ATOM 1709 C CA . THR A 1 212 ? 0.531 -11.508 15.066 1.00 86.12 212 THR A CA 1
ATOM 1710 C C . THR A 1 212 ? -0.125 -11.386 13.697 1.00 86.12 212 THR A C 1
ATOM 1712 O O . THR A 1 212 ? -0.098 -12.341 12.934 1.00 86.12 212 THR A O 1
ATOM 1715 N N . PHE A 1 213 ? -0.645 -10.209 13.342 1.00 87.06 213 PHE A N 1
ATOM 1716 C CA . PHE A 1 213 ? -1.200 -9.963 12.012 1.00 87.06 213 PHE A CA 1
ATOM 1717 C C . PHE A 1 213 ? -0.147 -10.125 10.906 1.00 87.06 213 PHE A C 1
ATOM 1719 O O . PHE A 1 213 ? -0.376 -10.816 9.915 1.00 87.06 213 PHE A O 1
ATOM 1726 N N . ALA A 1 214 ? 1.036 -9.535 11.088 1.00 87.12 214 ALA A N 1
ATOM 1727 C CA . ALA A 1 214 ? 2.136 -9.680 10.144 1.00 87.12 214 ALA A CA 1
ATOM 1728 C C . ALA A 1 214 ? 2.574 -11.144 9.994 1.00 87.12 214 ALA A C 1
ATOM 1730 O O . ALA A 1 214 ? 2.925 -11.565 8.900 1.00 87.12 214 ALA A O 1
ATOM 1731 N N . GLU A 1 215 ? 2.535 -11.935 11.068 1.00 85.88 215 GLU A N 1
ATOM 1732 C CA . GLU A 1 215 ? 2.829 -13.370 11.040 1.00 85.88 215 GLU A CA 1
ATOM 1733 C C . GLU A 1 215 ? 1.719 -14.190 10.368 1.00 85.88 215 GLU A C 1
ATOM 1735 O O . GLU A 1 215 ? 2.026 -15.050 9.545 1.00 85.88 215 GLU A O 1
ATOM 1740 N N . GLU A 1 216 ? 0.449 -13.909 10.664 1.00 86.06 216 GLU A N 1
ATOM 1741 C CA . GLU A 1 216 ? -0.728 -14.597 10.113 1.00 86.06 216 GLU A CA 1
ATOM 1742 C C . GLU A 1 216 ? -0.809 -14.431 8.593 1.00 86.06 216 GLU A C 1
ATOM 1744 O O . GLU A 1 216 ? -0.912 -15.412 7.852 1.00 86.06 216 GLU A O 1
ATOM 1749 N N . TYR A 1 217 ? -0.660 -13.193 8.123 1.00 85.25 217 TYR A N 1
ATOM 1750 C CA . TYR A 1 217 ? -0.706 -12.843 6.702 1.00 85.25 217 TYR A CA 1
ATOM 1751 C C . TYR A 1 217 ? 0.681 -12.786 6.057 1.00 85.25 217 TYR A C 1
ATOM 1753 O O . TYR A 1 217 ? 0.809 -12.345 4.919 1.00 85.25 217 TYR A O 1
ATOM 1761 N N . LYS A 1 218 ? 1.707 -13.222 6.801 1.00 85.06 218 LYS A N 1
ATOM 1762 C CA . LYS A 1 218 ? 3.140 -13.327 6.464 1.00 85.06 218 LYS A CA 1
ATOM 1763 C C . LYS A 1 218 ? 3.764 -12.107 5.767 1.00 85.06 218 LYS A C 1
ATOM 1765 O O . LYS A 1 218 ? 4.806 -12.235 5.130 1.00 85.06 218 LYS A O 1
ATOM 1770 N N . VAL A 1 219 ? 3.181 -10.923 5.935 1.00 86.75 219 VAL A N 1
ATOM 1771 C CA . VAL A 1 219 ? 3.697 -9.668 5.377 1.00 86.75 219 VAL A CA 1
ATOM 1772 C C . VAL A 1 219 ? 4.920 -9.163 6.143 1.00 86.75 219 VAL A C 1
ATOM 1774 O O . VAL A 1 219 ? 5.038 -9.318 7.360 1.00 86.75 219 VAL A O 1
ATOM 1777 N N . ASN A 1 220 ? 5.832 -8.500 5.431 1.00 87.88 220 ASN A N 1
ATOM 1778 C CA . ASN A 1 220 ? 7.044 -7.939 6.033 1.00 87.88 220 ASN A CA 1
ATOM 1779 C C . ASN A 1 220 ? 6.775 -6.618 6.760 1.00 87.88 220 ASN A C 1
ATOM 1781 O O . ASN A 1 220 ? 7.417 -6.326 7.771 1.00 87.88 220 ASN A O 1
ATOM 1785 N N . ASN A 1 221 ? 5.828 -5.831 6.251 1.00 91.50 221 ASN A N 1
ATOM 1786 C CA . ASN A 1 221 ? 5.517 -4.501 6.750 1.00 91.50 221 ASN A CA 1
ATOM 1787 C C . ASN A 1 221 ? 4.017 -4.353 6.998 1.00 91.50 221 ASN A C 1
ATOM 1789 O O . ASN A 1 221 ? 3.194 -4.840 6.224 1.00 91.50 221 ASN A O 1
ATOM 1793 N N . VAL A 1 222 ? 3.660 -3.624 8.051 1.00 93.88 222 VAL A N 1
ATOM 1794 C CA . VAL A 1 222 ? 2.275 -3.231 8.322 1.00 93.88 222 VAL A CA 1
ATOM 1795 C C . VAL A 1 222 ? 2.225 -1.732 8.558 1.00 93.88 222 VAL A C 1
ATOM 1797 O O . VAL A 1 222 ? 2.954 -1.212 9.404 1.00 93.88 222 VAL A O 1
ATOM 1800 N N . LEU A 1 223 ? 1.345 -1.051 7.831 1.00 95.31 223 LEU A N 1
ATOM 1801 C CA . LEU A 1 223 ? 0.943 0.326 8.089 1.00 95.31 223 LEU A CA 1
ATOM 1802 C C . LEU A 1 223 ? -0.455 0.305 8.697 1.00 95.31 223 LEU A C 1
ATOM 1804 O O . LEU A 1 223 ? -1.419 -0.071 8.036 1.00 95.31 223 LEU A O 1
ATOM 1808 N N . TYR A 1 224 ? -0.567 0.733 9.945 1.00 96.31 224 TYR A N 1
ATOM 1809 C CA . TYR A 1 224 ? -1.828 0.807 10.659 1.00 96.31 224 TYR A CA 1
ATOM 1810 C C . TYR A 1 224 ? -2.232 2.260 10.871 1.00 96.31 224 TYR A C 1
ATOM 1812 O O . TYR A 1 224 ? -1.494 3.025 11.487 1.00 96.31 224 TYR A O 1
ATOM 1820 N N . ILE A 1 225 ? -3.421 2.634 10.413 1.00 96.00 225 ILE A N 1
ATOM 1821 C CA . ILE A 1 225 ? -3.973 3.979 10.563 1.00 96.00 225 ILE A CA 1
ATOM 1822 C C . ILE A 1 225 ? -5.248 3.884 11.393 1.00 96.00 225 ILE A C 1
ATOM 1824 O O . ILE A 1 225 ? -6.211 3.230 10.995 1.00 96.00 225 ILE A O 1
ATOM 1828 N N . LYS A 1 226 ? -5.274 4.562 12.539 1.00 95.56 226 LYS A N 1
ATOM 1829 C CA . LYS A 1 226 ? -6.474 4.747 13.350 1.00 95.56 226 LYS A CA 1
ATOM 1830 C C . LYS A 1 226 ? -7.053 6.129 13.084 1.00 95.56 226 LYS A C 1
ATOM 1832 O O . LYS A 1 226 ? -6.385 7.125 13.327 1.00 95.56 226 LYS A O 1
ATOM 1837 N N . ALA A 1 227 ? -8.301 6.194 12.640 1.00 94.38 227 ALA A N 1
ATOM 1838 C CA . ALA A 1 227 ? -9.066 7.426 12.503 1.00 94.38 227 ALA A CA 1
ATOM 1839 C C . ALA A 1 227 ? -10.139 7.486 13.599 1.00 94.38 227 ALA A C 1
ATOM 1841 O O . ALA A 1 227 ? -11.079 6.692 13.597 1.00 94.38 227 ALA A O 1
ATOM 1842 N N . THR A 1 228 ? -10.014 8.428 14.531 1.00 94.06 228 THR A N 1
ATOM 1843 C CA . THR A 1 228 ? -10.976 8.628 15.623 1.00 94.06 228 THR A CA 1
ATOM 1844 C C . THR A 1 228 ? -11.831 9.855 15.341 1.00 94.06 228 THR A C 1
ATOM 1846 O O . THR A 1 228 ? -11.310 10.959 15.195 1.00 94.06 228 THR A O 1
ATOM 1849 N N . ILE A 1 229 ? -13.148 9.667 15.289 1.00 90.88 229 ILE A N 1
ATOM 1850 C CA . ILE A 1 229 ? -14.134 10.728 15.083 1.00 90.88 229 ILE A CA 1
ATOM 1851 C C . ILE A 1 229 ? -14.887 10.934 16.395 1.00 90.88 229 ILE A C 1
ATOM 1853 O O . ILE A 1 229 ? -15.631 10.052 16.839 1.00 90.88 229 ILE A O 1
ATOM 1857 N N . LYS A 1 230 ? -14.701 12.103 17.009 1.00 80.50 230 LYS A N 1
ATOM 1858 C CA . LYS A 1 230 ? -15.521 12.546 18.139 1.00 80.50 230 LYS A CA 1
ATOM 1859 C C . LYS A 1 230 ? -16.642 13.413 17.581 1.00 80.50 230 LYS A C 1
ATOM 1861 O O . LYS A 1 230 ? -16.371 14.395 16.898 1.00 80.50 230 LYS A O 1
ATOM 1866 N N . ASN A 1 231 ? -17.895 13.037 17.825 1.00 67.69 231 ASN A N 1
ATOM 1867 C CA . ASN A 1 231 ? -18.973 14.001 17.662 1.00 67.69 231 ASN A CA 1
ATOM 1868 C C . ASN A 1 231 ? -18.878 14.977 18.833 1.00 67.69 231 ASN A C 1
ATOM 1870 O O . ASN A 1 231 ? -19.153 14.594 19.970 1.00 67.69 231 ASN A O 1
ATOM 1874 N N . ASP A 1 232 ? -18.510 16.220 18.546 1.00 57.72 232 ASP A N 1
ATOM 1875 C CA . ASP A 1 232 ? -18.989 17.321 19.370 1.00 57.72 232 ASP A CA 1
ATOM 1876 C C . ASP A 1 232 ? -20.514 17.341 19.183 1.00 57.72 232 ASP A C 1
ATOM 1878 O O . ASP A 1 232 ? -20.993 17.315 18.043 1.00 57.72 232 ASP A O 1
ATOM 1882 N N . GLY A 1 233 ? -21.246 17.200 20.291 1.00 50.34 233 GLY A N 1
ATOM 1883 C CA . GLY A 1 233 ? -22.706 17.055 20.316 1.00 50.34 233 GLY A CA 1
ATOM 1884 C C . GLY A 1 233 ? -23.460 18.165 19.597 1.00 50.34 233 GLY A C 1
ATOM 1885 O O . GLY A 1 233 ? -22.943 19.301 19.529 1.00 50.34 233 GLY A O 1
#

Organism: NCBI:txid387631

Secondary structure (DSSP, 8-state):
-HHHHHHHHHHHHHHHHHHHHHHHHHHHHHTT---S-HHHHHHHHHHHHHHHHHHHHHHHHTT-EETTEEEEEEEEE-SS----SS-SEEEEEEEEETTEEEEEEEEEEEEE-EEEEE-TTS-EEEEEE-TTHHHHHHHHHTT-S-EEEEEEETTEEEEEEHHHHHHTTSSEEETTSS--EEHHHHHHHHHTTSS-BSTT-PPP-SHHHHHHHHHHT--SEEEEEEEEE----

pLDDT: mean 87.37, std 11.96, range [43.78, 98.12]

Radius of gyration: 17.39 Å; chains: 1; bounding box: 49×36×47 Å

Sequence (233 aa):
MLKKHRITRRLGTIVREASEEVVQRILDIYKGNIRGREEDITAQLGSEITIHLIEEIKKRLDGEELNGVKFDVYTYKKKKEEKLTGADLAGVLEIEVNGKKTSKAYLAQAKVCQIKREDRVGNPVIYCYDKNINDQASKMLNITSDSFFFLYTKQGIYVIPAIEVCSTCKNSINTEELHYHTFGVFYEEFFKCFVGDHKIAPIYKDVKTLATFAEEYKVNNVLYIKATIKNDG

Foldseek 3Di:
DVLLLVVLLVLLVQLQVLFLVLLQVLVVVCVVDDDDDPVVVFVVSQLSSVVSSLVSSQVRQAQDDRPQKHKHKDKDFDPDDDVPALFAEKEKEWEAEPNDIAMFMATEHEGEWEFPDADPVRHTWIKDADQCLLVNLVRRVVVHQLYWYWYRYNRGTKIFGSVQVNVVVHRMDTCVRGDIDGSSVVSSCVSVVVGGHRVLHDDDDDPVSVVVSCVVNVHRMYMYMYIYHDDPD